Protein AF-X1N0G5-F1 (afdb_monomer)

Mean predicted aligned error: 20.59 Å

Radius of gyration: 67.76 Å; Cα contacts (8 Å, |Δi|>4): 296; chains: 1; bounding box: 111×40×186 Å

Organism: NCBI:txid412755

Foldseek 3Di:
DWDWDQDPDGIDTGDDDDDQWDFDDDPHDTDTDHDDPVNDPPDPPVPPVPPPPVPDDDDDDDDDCCVQDDPPQPQWDWDDAPDGIHIDHHDDPQWDFDPVDPRDHTHTDHPDPDQPDPPDPDDDDPDDDPQWDWDDPDPRDTDTDGDDPVNDPPCDPVNDDPPPVPDPPVPDDPPPPVPPVVVCVCVPPPWDADKDKFAAQAWDAFFFQWFQDPVRHIYGDDPPDPPDDPRQWTFHHTDGGRDITMTHRDTGD

Secondary structure (DSSP, 8-state):
-EEEEE-SSSEEEEE---TT-EEEE-SS-EEEEPPPGGG-SS--GGG--------S-S--SS----TTSPTT-TT-EEEE-SSSEEEEPPPPTT-EEE--STTPPPEEEPPPPP-----SS-----SPPTTEEEEEEETTEEEEEEPPGGGSTT--GGG--S---SS--SS------------GGGTT-SSEEEEEEEEBSS-B-TT-EEEE-TTSSEEE--TTSTTS----EEESS-B-TT-EEEEEEEEE-

Structure (mmCIF, N/CA/C/O backbone):
data_AF-X1N0G5-F1
#
_entry.id   AF-X1N0G5-F1
#
loop_
_atom_site.group_PDB
_atom_site.id
_atom_site.type_symbol
_atom_site.label_atom_id
_atom_site.label_alt_id
_atom_site.label_comp_id
_atom_site.label_asym_id
_atom_site.label_entity_id
_atom_site.label_seq_id
_atom_site.pdbx_PDB_ins_code
_atom_site.Cartn_x
_atom_site.Cartn_y
_atom_site.Cartn_z
_atom_site.occupancy
_atom_site.B_iso_or_equiv
_atom_site.auth_seq_id
_atom_site.auth_comp_id
_atom_site.auth_asym_id
_atom_site.auth_atom_id
_atom_site.pdbx_PDB_model_num
ATOM 1 N N . GLY A 1 1 ? -17.958 -14.784 82.035 1.00 71.81 1 GLY A N 1
ATOM 2 C CA . GLY A 1 1 ? -18.704 -14.479 83.273 1.00 71.81 1 GLY A CA 1
ATOM 3 C C . GLY A 1 1 ? -20.019 -15.223 83.238 1.00 71.81 1 GLY A C 1
ATOM 4 O O . GLY A 1 1 ? -20.309 -15.826 82.214 1.00 71.81 1 GLY A O 1
ATOM 5 N N . SER A 1 2 ? -20.810 -15.167 84.297 1.00 80.94 2 SER A N 1
ATOM 6 C CA . SER A 1 2 ? -22.110 -15.841 84.353 1.00 80.94 2 SER A CA 1
ATOM 7 C C . SER A 1 2 ? -23.150 -14.915 84.967 1.00 80.94 2 SER A C 1
ATOM 9 O O . SER A 1 2 ? -22.799 -13.966 85.670 1.00 80.94 2 SER A O 1
ATOM 11 N N . ILE A 1 3 ? -24.420 -15.177 84.689 1.00 83.25 3 ILE A N 1
ATOM 12 C CA . ILE A 1 3 ? -25.557 -14.561 85.372 1.00 83.25 3 ILE A CA 1
ATOM 13 C C . ILE A 1 3 ? -26.234 -15.610 86.242 1.00 83.25 3 ILE A C 1
ATOM 15 O O . ILE A 1 3 ? -26.263 -16.785 85.890 1.00 83.25 3 ILE A O 1
ATOM 19 N N . ILE A 1 4 ? -26.796 -15.189 87.367 1.00 85.12 4 ILE A N 1
ATOM 20 C CA . ILE A 1 4 ? -27.645 -16.050 88.186 1.00 85.12 4 ILE A CA 1
ATOM 21 C C . ILE A 1 4 ? -29.087 -15.856 87.718 1.00 85.12 4 ILE A C 1
ATOM 23 O O . ILE A 1 4 ? -29.573 -14.724 87.673 1.00 85.12 4 ILE A O 1
ATOM 27 N N . ARG A 1 5 ? -29.768 -16.942 87.349 1.00 81.94 5 ARG A N 1
ATOM 28 C CA . ARG A 1 5 ? -31.193 -16.935 86.991 1.00 81.94 5 ARG A CA 1
ATOM 29 C C . ARG A 1 5 ? -31.978 -17.832 87.940 1.00 81.94 5 ARG A C 1
ATOM 31 O O . ARG A 1 5 ? -31.423 -18.747 88.541 1.00 81.94 5 ARG A O 1
ATOM 38 N N . ARG A 1 6 ? -33.273 -17.566 88.098 1.00 81.75 6 ARG A N 1
ATOM 39 C CA . ARG A 1 6 ? -34.169 -18.445 88.855 1.00 81.75 6 ARG A CA 1
ATOM 40 C C . ARG A 1 6 ? -34.631 -19.569 87.930 1.00 81.75 6 ARG A C 1
ATOM 42 O O . ARG A 1 6 ? -35.361 -19.293 86.985 1.00 81.75 6 ARG A O 1
ATOM 49 N N . GLY A 1 7 ? -34.175 -20.791 88.178 1.00 71.25 7 GLY A N 1
ATOM 50 C CA . GLY A 1 7 ? -34.674 -21.994 87.521 1.00 71.25 7 GLY A CA 1
ATOM 51 C C . GLY A 1 7 ? -36.007 -22.454 88.120 1.00 71.25 7 GLY A C 1
ATOM 52 O O . GLY A 1 7 ? -36.552 -21.832 89.034 1.00 71.25 7 GLY A O 1
ATOM 53 N N . ALA A 1 8 ? -36.532 -23.574 87.621 1.00 72.75 8 ALA A N 1
ATOM 54 C CA . ALA A 1 8 ? -37.839 -24.104 88.024 1.00 72.75 8 ALA A CA 1
ATOM 55 C C . ALA A 1 8 ? -37.956 -24.445 89.525 1.00 72.75 8 ALA A C 1
ATOM 57 O O . ALA A 1 8 ? -39.061 -24.423 90.065 1.00 72.75 8 ALA A O 1
ATOM 58 N N . ALA A 1 9 ? -36.837 -24.742 90.195 1.00 75.88 9 ALA A N 1
ATOM 59 C CA . ALA A 1 9 ? -36.808 -25.104 91.614 1.00 75.88 9 ALA A CA 1
ATOM 60 C C . ALA A 1 9 ? -35.841 -24.251 92.459 1.00 75.88 9 ALA A C 1
ATOM 62 O O . ALA A 1 9 ? -36.172 -23.966 93.604 1.00 75.88 9 ALA A O 1
ATOM 63 N N . ASP A 1 10 ? -34.716 -23.784 91.898 1.00 84.25 10 ASP A N 1
ATOM 64 C CA . ASP A 1 10 ? -33.651 -23.068 92.622 1.00 84.25 10 ASP A CA 1
ATOM 65 C C . ASP A 1 10 ? -32.970 -21.987 91.760 1.00 84.25 10 ASP A C 1
ATOM 67 O O . ASP A 1 10 ? -33.233 -21.859 90.563 1.00 84.25 10 ASP A O 1
ATOM 71 N N . TRP A 1 11 ? -32.088 -21.186 92.365 1.00 85.06 11 TRP A N 1
ATOM 72 C CA . TRP A 1 11 ? -31.199 -20.278 91.634 1.00 85.06 11 TRP A CA 1
ATOM 73 C C . TRP A 1 11 ? -30.064 -21.063 90.968 1.00 85.06 11 TRP A C 1
ATOM 75 O O . TRP A 1 11 ? -29.346 -21.801 91.636 1.00 85.06 11 TRP A O 1
ATOM 85 N N . GLU A 1 12 ? -29.875 -20.871 89.665 1.00 85.00 12 GLU A N 1
ATOM 86 C CA . GLU A 1 12 ? -28.850 -21.551 88.872 1.00 85.00 12 GLU A CA 1
ATOM 87 C C . GLU A 1 12 ? -27.948 -20.558 88.125 1.00 85.00 12 GLU A C 1
ATOM 89 O O . GLU A 1 12 ? -28.350 -19.440 87.782 1.00 85.00 12 GLU A O 1
ATOM 94 N N . GLU A 1 13 ? -26.705 -20.970 87.878 1.00 84.88 13 GLU A N 1
ATOM 95 C CA . GLU A 1 13 ? -25.717 -20.193 87.133 1.00 84.88 13 GLU A CA 1
ATOM 96 C C . GLU A 1 13 ? -25.875 -20.422 85.621 1.00 84.88 13 GLU A C 1
ATOM 98 O O . GLU A 1 13 ? -25.900 -21.553 85.140 1.00 84.88 13 GLU A O 1
ATOM 103 N N . TYR A 1 14 ? -25.958 -19.335 84.856 1.00 80.31 14 TYR A N 1
ATOM 104 C CA . TYR A 1 14 ? -26.107 -19.342 83.405 1.00 80.31 14 TYR A CA 1
ATOM 105 C C . TYR A 1 14 ? -24.943 -18.593 82.751 1.00 80.31 14 TYR A C 1
ATOM 107 O O . TYR A 1 14 ? -24.715 -17.408 83.001 1.00 80.31 14 TYR A O 1
ATOM 115 N N . VAL A 1 15 ? -24.181 -19.286 81.908 1.00 82.75 15 VAL A N 1
ATOM 116 C CA . VAL A 1 15 ? -22.941 -18.762 81.316 1.00 82.75 15 VAL A CA 1
ATOM 117 C C . VAL A 1 15 ? -23.230 -17.564 80.393 1.00 82.75 15 VAL A C 1
ATOM 119 O O . VAL A 1 15 ? -24.112 -17.619 79.530 1.00 82.75 15 VAL A O 1
ATOM 122 N N . LEU A 1 16 ? -22.477 -16.467 80.552 1.00 80.00 16 LEU A N 1
ATOM 123 C CA . LEU A 1 16 ? -22.507 -15.327 79.629 1.00 80.00 16 LEU A CA 1
ATOM 124 C C . LEU A 1 16 ? -21.774 -15.687 78.334 1.00 80.00 16 LEU A C 1
ATOM 126 O O . LEU A 1 16 ? -20.599 -16.052 78.373 1.00 80.00 16 LEU A O 1
ATOM 130 N N . GLY A 1 17 ? -22.429 -15.436 77.198 1.00 67.62 17 GLY A N 1
ATOM 131 C CA . GLY A 1 17 ? -21.735 -15.208 75.930 1.00 67.62 17 GLY A CA 1
ATOM 132 C C . GLY A 1 17 ? -21.887 -16.297 74.874 1.00 67.62 17 GLY A C 1
ATOM 133 O O . GLY A 1 17 ? -20.915 -16.957 74.519 1.00 67.62 17 GLY A O 1
ATOM 134 N N . ALA A 1 18 ? -23.061 -16.384 74.250 1.00 69.69 18 ALA A N 1
ATOM 135 C CA . ALA A 1 18 ? -23.106 -16.824 72.860 1.00 69.69 18 ALA A CA 1
ATOM 136 C C . ALA A 1 18 ? -22.798 -15.606 71.977 1.00 69.69 18 ALA A C 1
ATOM 138 O O . ALA A 1 18 ? -23.534 -14.617 72.015 1.00 69.69 18 ALA A O 1
ATOM 139 N N . ALA A 1 19 ? -21.690 -15.648 71.226 1.00 76.75 19 ALA A N 1
ATOM 140 C CA . ALA A 1 19 ? -21.345 -14.584 70.286 1.00 76.75 19 ALA A CA 1
ATOM 141 C C . ALA A 1 19 ? -22.555 -14.262 69.394 1.00 76.75 19 ALA A C 1
ATOM 143 O O . ALA A 1 19 ? -23.297 -15.170 69.025 1.00 76.75 19 ALA A O 1
ATOM 144 N N . THR A 1 20 ? -22.756 -12.970 69.114 1.00 81.12 20 THR A N 1
ATOM 145 C CA . THR A 1 20 ? -23.854 -12.430 68.284 1.00 81.12 20 THR A CA 1
ATOM 146 C C . THR A 1 20 ? -25.282 -12.708 68.777 1.00 81.12 20 THR A C 1
ATOM 148 O O . THR A 1 20 ? -26.239 -12.523 68.024 1.00 81.12 20 THR A O 1
ATOM 151 N N . ARG A 1 21 ? -25.461 -13.090 70.049 1.00 83.12 21 ARG A N 1
ATOM 152 C CA . ARG A 1 21 ? -2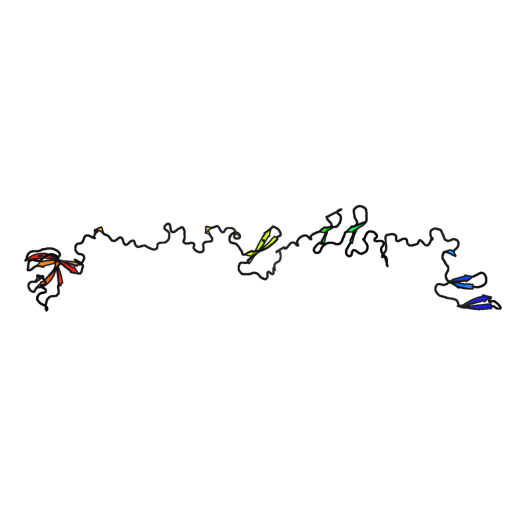6.779 -13.283 70.673 1.00 83.12 21 ARG A CA 1
ATOM 153 C C . ARG A 1 21 ? -26.977 -12.358 71.866 1.00 83.12 21 ARG A C 1
ATOM 155 O O . ARG A 1 21 ? -26.023 -11.990 72.548 1.00 83.12 21 ARG A O 1
ATOM 162 N N . VAL A 1 22 ? -28.232 -12.027 72.146 1.00 87.06 22 VAL A N 1
ATOM 163 C CA . VAL A 1 22 ? -28.643 -11.302 73.353 1.00 87.06 22 VAL A CA 1
ATOM 164 C C . VAL A 1 22 ? -29.474 -12.211 74.250 1.00 87.06 22 VAL A C 1
ATOM 166 O O . VAL A 1 22 ? -30.054 -13.195 73.785 1.00 87.06 22 VAL A O 1
ATOM 169 N N . LEU A 1 23 ? -29.530 -11.899 75.543 1.00 87.62 23 LEU A N 1
ATOM 170 C CA . LEU A 1 23 ? -30.396 -12.614 76.468 1.00 87.62 23 LEU A CA 1
ATOM 171 C C . LEU A 1 23 ? -31.831 -12.137 76.238 1.00 87.62 23 LEU A C 1
ATOM 173 O O . LEU A 1 23 ? -32.140 -10.968 76.458 1.00 87.62 23 LEU A O 1
ATOM 177 N N . LYS A 1 24 ? -32.697 -13.037 75.787 1.00 85.94 24 LYS A N 1
ATOM 178 C CA . LYS A 1 24 ? -34.118 -12.774 75.570 1.00 85.94 24 LYS A CA 1
ATOM 179 C C . LYS A 1 24 ? -34.904 -13.370 76.724 1.00 85.94 24 LYS A C 1
ATOM 181 O O . LYS A 1 24 ? -34.668 -14.518 77.094 1.00 85.94 24 LYS A O 1
ATOM 186 N N . ALA A 1 25 ? -35.830 -12.599 77.280 1.00 80.38 25 ALA A N 1
ATOM 187 C CA . ALA A 1 25 ? -36.792 -13.088 78.256 1.00 80.38 25 ALA A CA 1
ATOM 188 C C . ALA A 1 25 ? -38.095 -13.441 77.530 1.00 80.38 25 ALA A C 1
ATOM 190 O O . ALA A 1 25 ? -38.719 -12.572 76.924 1.00 80.38 25 ALA A O 1
ATOM 191 N N . GLY A 1 26 ? -38.473 -14.719 77.555 1.00 72.44 26 GLY A N 1
ATOM 192 C CA . GLY A 1 26 ? -39.812 -15.168 77.181 1.00 72.44 26 GLY A CA 1
ATOM 193 C C . GLY A 1 26 ? -40.786 -15.070 78.358 1.00 72.44 26 GLY A C 1
ATOM 194 O O . GLY A 1 26 ? -40.448 -14.552 79.420 1.00 72.44 26 GLY A O 1
ATOM 195 N N . ALA A 1 27 ? -41.997 -15.610 78.191 1.00 68.31 27 ALA A N 1
ATOM 196 C CA . ALA A 1 27 ? -43.017 -15.607 79.246 1.00 68.31 27 ALA A CA 1
ATOM 197 C C . ALA A 1 27 ? -42.638 -16.449 80.482 1.00 68.31 27 ALA A C 1
ATOM 199 O O . ALA A 1 27 ? -43.185 -16.224 81.559 1.00 68.31 27 ALA A O 1
ATOM 200 N N . THR A 1 28 ? -41.724 -17.415 80.336 1.00 70.88 28 THR A N 1
ATOM 201 C CA . THR A 1 28 ? -41.377 -18.362 81.408 1.00 70.88 28 THR A CA 1
ATOM 202 C C . THR A 1 28 ? -39.880 -18.552 81.637 1.00 70.88 28 THR A C 1
ATOM 204 O O . THR A 1 28 ? -39.524 -18.977 82.726 1.00 70.88 28 THR A O 1
ATOM 207 N N . ASP A 1 29 ? -39.008 -18.213 80.676 1.00 74.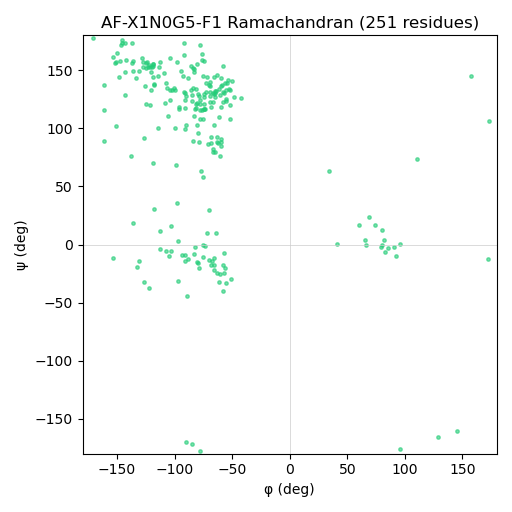00 29 ASP A N 1
ATOM 208 C CA . ASP A 1 29 ? -37.558 -18.442 80.779 1.00 74.00 29 ASP A CA 1
ATOM 209 C C . ASP A 1 29 ? -36.724 -17.415 80.001 1.00 74.00 29 ASP A C 1
ATOM 211 O O . ASP A 1 29 ? -37.188 -16.806 79.033 1.00 74.00 29 ASP A O 1
ATOM 215 N N . VAL A 1 30 ? -35.456 -17.261 80.407 1.00 81.50 30 VAL A N 1
ATOM 216 C CA . VAL A 1 30 ? -34.446 -16.470 79.685 1.00 81.50 30 VAL A CA 1
ATOM 217 C C . VAL A 1 30 ? -33.526 -17.365 78.853 1.00 81.50 30 VAL A C 1
ATOM 219 O O . VAL A 1 30 ? -33.002 -18.361 79.355 1.00 81.50 30 VAL A O 1
ATOM 222 N N . ALA A 1 31 ? -33.293 -17.004 77.591 1.00 84.12 31 ALA A N 1
ATOM 223 C CA . ALA A 1 31 ? -32.438 -17.750 76.666 1.00 84.12 31 ALA A CA 1
ATOM 224 C C . ALA A 1 31 ? -31.637 -16.819 75.741 1.00 84.12 31 ALA A C 1
ATOM 226 O O . ALA A 1 31 ? -32.107 -15.748 75.364 1.00 84.12 31 ALA A O 1
ATOM 227 N N . TRP A 1 32 ? -30.428 -17.228 75.342 1.00 86.12 32 TRP A N 1
ATOM 228 C CA . TRP A 1 32 ? -29.634 -16.498 74.345 1.00 86.12 32 TRP A CA 1
ATOM 229 C C . TRP A 1 32 ? -30.192 -16.696 72.926 1.00 86.12 32 TRP A C 1
ATOM 231 O O . TRP A 1 32 ? -30.139 -17.805 72.386 1.00 86.12 32 TRP A O 1
ATOM 241 N N . GLY A 1 33 ? -30.647 -15.618 72.286 1.00 86.69 33 GLY A N 1
ATOM 242 C CA . GLY A 1 33 ? -31.199 -15.626 70.926 1.00 86.69 33 GLY A CA 1
ATOM 243 C C . GLY A 1 33 ? -30.834 -14.377 70.120 1.00 86.69 33 GLY A C 1
ATOM 244 O O . GLY A 1 33 ? -30.231 -13.441 70.642 1.00 86.69 33 GLY A O 1
ATOM 245 N N . GLN A 1 34 ? -31.187 -14.362 68.835 1.00 89.44 34 GLN A N 1
ATOM 246 C CA . GLN A 1 34 ? -31.113 -13.151 68.008 1.00 89.44 34 GLN A CA 1
ATOM 247 C C . GLN A 1 34 ? -32.368 -12.295 68.209 1.00 89.44 34 GLN A C 1
ATOM 249 O O . GLN A 1 34 ? -33.439 -12.834 68.490 1.00 89.44 34 GLN A O 1
ATOM 254 N N . VAL A 1 35 ? -32.227 -10.972 68.105 1.00 87.62 35 VAL A N 1
ATOM 255 C CA . VAL A 1 35 ? -33.365 -10.040 68.086 1.00 87.62 35 VAL A CA 1
ATOM 256 C C . VAL A 1 35 ? -33.761 -9.828 66.640 1.00 87.62 35 VAL A C 1
ATOM 258 O O . VAL A 1 35 ? -32.956 -9.313 65.860 1.00 87.62 35 VAL A O 1
ATOM 261 N N . ASP A 1 36 ? -34.983 -10.212 66.295 1.00 85.12 36 ASP A N 1
ATOM 262 C CA . ASP A 1 36 ? -35.517 -9.901 64.976 1.00 85.12 36 ASP A CA 1
ATOM 263 C C . ASP A 1 36 ? -35.898 -8.421 64.931 1.00 85.12 36 ASP A C 1
ATOM 265 O O . ASP A 1 36 ? -36.375 -7.855 65.914 1.00 85.12 36 ASP A O 1
ATOM 269 N N . TYR A 1 37 ? -35.724 -7.777 63.776 1.00 80.12 37 TYR A N 1
ATOM 270 C CA . TYR A 1 37 ? -36.057 -6.357 63.621 1.00 80.12 37 TYR A CA 1
ATOM 271 C C . TYR A 1 37 ? -37.520 -6.054 64.009 1.00 80.12 37 TYR A C 1
ATOM 273 O O . TYR A 1 37 ? -37.805 -5.003 64.576 1.00 80.12 37 TYR A O 1
ATOM 281 N N . ALA A 1 38 ? -38.433 -7.002 63.766 1.00 81.50 38 ALA A N 1
ATOM 282 C CA . ALA A 1 38 ? -39.849 -6.896 64.121 1.00 81.50 38 ALA A CA 1
ATOM 283 C C . ALA A 1 38 ? -40.122 -6.859 65.640 1.00 81.50 38 ALA A C 1
ATOM 285 O O . ALA A 1 38 ? -41.207 -6.459 66.053 1.00 81.50 38 ALA A O 1
ATOM 286 N N . GLU A 1 39 ? -39.164 -7.270 66.474 1.00 84.81 39 GLU A N 1
ATOM 287 C CA . GLU A 1 39 ? -39.290 -7.269 67.937 1.00 84.81 39 GLU A CA 1
ATOM 288 C C . GLU A 1 39 ? -38.863 -5.939 68.575 1.00 84.81 39 GLU A C 1
ATOM 290 O O . GLU A 1 39 ? -39.114 -5.705 69.759 1.00 84.81 39 GLU A O 1
ATOM 295 N N . LEU A 1 40 ? -38.207 -5.059 67.814 1.00 84.75 40 LEU A N 1
ATOM 296 C CA . LEU A 1 40 ? -37.782 -3.752 68.295 1.00 84.75 40 LEU A CA 1
ATOM 297 C C . LEU A 1 40 ? -38.979 -2.792 68.321 1.00 84.75 40 LEU A C 1
ATOM 299 O O . LEU A 1 40 ? -39.629 -2.542 67.309 1.00 84.75 40 LEU A O 1
ATOM 303 N N . THR A 1 41 ? -39.254 -2.204 69.483 1.00 84.69 41 THR A N 1
ATOM 304 C CA . THR A 1 41 ? -40.241 -1.125 69.621 1.00 84.69 41 THR A CA 1
ATOM 305 C C . THR A 1 41 ? -39.551 0.237 69.530 1.00 84.69 41 THR A C 1
ATOM 307 O O . THR A 1 41 ? -38.383 0.380 69.887 1.00 84.69 41 THR A O 1
ATOM 310 N N . GLY A 1 42 ? -40.250 1.253 69.012 1.00 81.44 42 GLY A N 1
ATOM 311 C CA . GLY A 1 42 ? -39.688 2.604 68.874 1.00 81.44 42 GLY A CA 1
ATOM 312 C C . GLY A 1 42 ? -38.660 2.759 67.750 1.00 81.44 42 GLY A C 1
ATOM 313 O O . GLY A 1 42 ? -37.926 3.746 67.735 1.00 81.44 42 GLY A O 1
ATOM 314 N N . VAL A 1 43 ? -38.604 1.817 66.803 1.00 78.81 43 VAL A N 1
ATOM 315 C CA . VAL A 1 43 ? -37.744 1.970 65.630 1.00 78.81 43 VAL A CA 1
ATOM 316 C C . VAL A 1 43 ? -38.271 3.122 64.766 1.00 78.81 43 VAL A C 1
ATOM 318 O O . VAL A 1 43 ? -39.438 3.083 64.363 1.00 78.81 43 VAL A O 1
ATOM 321 N N . PRO A 1 44 ? -37.461 4.159 64.472 1.00 81.50 44 PRO A N 1
ATOM 322 C CA . PRO A 1 44 ? -37.891 5.226 63.580 1.00 81.50 44 PRO A CA 1
ATOM 323 C C . PRO A 1 44 ? -38.253 4.639 62.212 1.00 81.50 44 PRO A C 1
ATOM 325 O O . PRO A 1 44 ? -37.513 3.812 61.686 1.00 81.50 44 PRO A O 1
ATOM 328 N N . GLY A 1 45 ? -39.352 5.085 61.595 1.00 69.00 45 GLY A N 1
ATOM 329 C CA . GLY A 1 45 ? -39.790 4.568 60.286 1.00 69.00 45 GLY A CA 1
ATOM 330 C C . GLY A 1 45 ? -38.750 4.721 59.16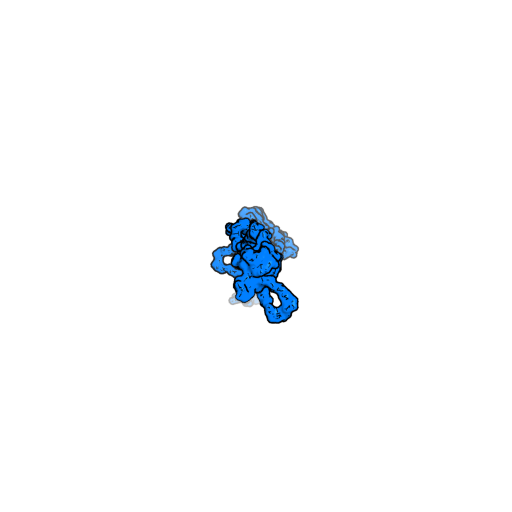0 1.00 69.00 45 GLY A C 1
ATOM 331 O O . GLY A 1 45 ? -38.807 4.009 58.160 1.00 69.00 45 GLY A O 1
ATOM 332 N N . SER A 1 46 ? -37.757 5.596 59.353 1.00 71.00 46 SER A N 1
ATOM 333 C CA . SER A 1 46 ? -36.586 5.768 58.482 1.00 71.00 46 SER A CA 1
ATOM 334 C C . SER A 1 46 ? -35.590 4.604 58.525 1.00 71.00 46 SER A C 1
ATOM 336 O O . SER A 1 46 ? -34.693 4.548 57.693 1.00 71.00 46 SER A O 1
ATOM 338 N N . PHE A 1 47 ? -35.715 3.705 59.502 1.00 64.00 47 PHE A N 1
ATOM 339 C CA . PHE A 1 47 ? -34.886 2.513 59.665 1.00 64.00 47 PHE A CA 1
ATOM 340 C C . PHE A 1 47 ? -35.596 1.243 59.224 1.00 64.00 47 PHE A C 1
ATOM 342 O O . PHE A 1 47 ? -35.146 0.166 59.607 1.00 64.00 47 PHE A O 1
ATOM 349 N N . THR A 1 48 ? -36.691 1.322 58.459 1.00 61.88 48 THR A N 1
ATOM 350 C CA . THR A 1 48 ? -37.203 0.124 57.779 1.00 61.88 48 THR A CA 1
ATOM 351 C C . THR A 1 48 ? -36.014 -0.549 57.086 1.00 61.88 48 THR A C 1
ATOM 353 O O . THR A 1 48 ? -35.276 0.158 56.392 1.00 61.88 48 THR A O 1
ATOM 356 N N . PRO A 1 49 ? -35.740 -1.855 57.304 1.00 62.84 49 PRO A N 1
ATOM 357 C CA . PRO A 1 49 ? -34.734 -2.566 56.543 1.00 62.84 49 PRO A CA 1
ATOM 358 C C . PRO A 1 49 ? -35.268 -2.526 55.127 1.00 62.84 49 PRO A C 1
ATOM 360 O O . PRO A 1 49 ? -36.131 -3.314 54.744 1.00 62.84 49 PRO A O 1
ATOM 363 N N . SER A 1 50 ? -34.856 -1.509 54.379 1.00 58.75 50 SER A N 1
ATOM 364 C CA . SER A 1 50 ? -35.133 -1.476 52.969 1.00 58.75 50 SER A CA 1
ATOM 365 C C . SER A 1 50 ? -34.504 -2.758 52.470 1.00 58.75 50 SER A C 1
ATOM 367 O O . SER A 1 50 ? -33.309 -2.995 52.680 1.00 58.75 50 SER A O 1
ATOM 369 N N . ALA A 1 51 ? -35.312 -3.602 51.827 1.00 49.28 51 ALA A N 1
ATOM 370 C CA . ALA A 1 51 ? -34.746 -4.452 50.805 1.00 49.28 51 ALA A CA 1
ATOM 371 C C . ALA A 1 51 ? -33.803 -3.536 50.025 1.00 49.28 51 ALA A C 1
ATOM 373 O O . ALA A 1 51 ? -34.204 -2.427 49.654 1.00 49.28 51 ALA A O 1
ATOM 374 N N . HIS A 1 52 ? -32.542 -3.926 49.876 1.00 49.38 52 HIS A N 1
ATOM 375 C CA . HIS A 1 52 ? -31.677 -3.262 48.922 1.00 49.38 52 HIS A CA 1
ATOM 376 C C . HIS A 1 52 ? -32.295 -3.574 47.556 1.00 49.38 52 HIS A C 1
ATOM 378 O O . HIS A 1 52 ? -31.928 -4.507 46.855 1.00 49.38 52 HIS A O 1
ATOM 384 N N . VAL A 1 53 ? -33.348 -2.839 47.206 1.00 50.41 53 VAL A N 1
ATOM 385 C CA . VAL A 1 53 ? -33.790 -2.724 45.836 1.00 50.41 53 VAL A CA 1
ATOM 386 C C . VAL A 1 53 ? -32.550 -2.231 45.130 1.00 50.41 53 VAL A C 1
ATOM 388 O O . VAL A 1 53 ? -31.920 -1.282 45.596 1.00 50.41 53 VAL A O 1
ATOM 391 N N . LEU A 1 54 ? -32.157 -2.972 44.101 1.00 51.91 54 LEU A N 1
ATOM 392 C CA . LEU A 1 54 ? -30.920 -2.817 43.362 1.00 51.91 54 LEU A CA 1
ATOM 393 C C . LEU A 1 54 ? -30.868 -1.421 42.717 1.00 51.91 54 LEU A C 1
ATOM 395 O O . LEU A 1 54 ? -31.138 -1.237 41.535 1.00 51.91 54 LEU A O 1
ATOM 399 N N . ALA A 1 55 ? -30.582 -0.407 43.520 1.00 48.31 55 ALA A N 1
ATOM 400 C CA . ALA A 1 55 ? -30.417 0.961 43.094 1.00 48.31 55 ALA A CA 1
ATOM 401 C C . ALA A 1 55 ? -29.012 1.054 42.515 1.00 48.31 55 ALA A C 1
ATOM 403 O O . ALA A 1 55 ? -28.053 1.112 43.275 1.00 48.31 55 ALA A O 1
ATOM 404 N N . THR A 1 56 ? -28.931 0.926 41.188 1.00 53.12 56 THR A N 1
ATOM 405 C CA . THR A 1 56 ? -28.061 1.625 40.213 1.00 53.12 56 THR A CA 1
ATOM 406 C C . THR A 1 56 ? -26.576 1.913 40.512 1.00 53.12 56 THR A C 1
ATOM 408 O O . THR A 1 56 ? -25.896 2.440 39.635 1.00 53.12 56 THR A O 1
ATOM 411 N N . THR A 1 57 ? -26.007 1.537 41.656 1.00 49.12 57 THR A N 1
ATOM 412 C CA . THR A 1 57 ? -24.601 1.745 42.019 1.00 49.12 57 THR A CA 1
ATOM 413 C C . THR A 1 57 ? -24.118 0.647 42.975 1.00 49.12 57 THR A C 1
ATOM 415 O O . THR A 1 57 ? -24.393 0.690 44.172 1.00 49.12 57 THR A O 1
ATOM 418 N N . GLY A 1 58 ? -23.370 -0.329 42.450 1.00 50.16 58 GLY A N 1
ATOM 419 C CA . GLY A 1 58 ? -22.650 -1.347 43.229 1.00 50.16 58 GLY A CA 1
ATOM 420 C C . GLY A 1 58 ? -22.338 -2.620 42.419 1.00 50.16 58 GLY A C 1
ATOM 421 O O . GLY A 1 58 ? -23.142 -2.990 41.557 1.00 50.16 58 GLY A O 1
ATOM 422 N N . PRO A 1 59 ? -21.188 -3.294 42.648 1.00 45.91 59 PRO A N 1
ATOM 423 C CA . PRO A 1 59 ? -20.901 -4.585 42.028 1.00 45.91 59 PRO A CA 1
ATOM 424 C C . PRO A 1 59 ? -21.849 -5.645 42.605 1.00 45.91 59 PRO A C 1
ATOM 426 O O . PRO A 1 59 ? -21.878 -5.899 43.806 1.00 45.91 59 PRO A O 1
ATOM 429 N N . HIS A 1 60 ? -22.665 -6.219 41.735 1.00 56.81 60 HIS A N 1
ATOM 430 C CA . HIS A 1 60 ? -23.663 -7.248 42.017 1.00 56.81 60 HIS A CA 1
ATOM 431 C C . HIS A 1 60 ? -22.995 -8.617 41.898 1.00 56.81 60 HIS A C 1
ATOM 433 O O . HIS A 1 60 ? -22.139 -8.828 41.039 1.00 56.81 60 HIS A O 1
ATOM 439 N N . THR A 1 61 ? -23.382 -9.547 42.764 1.00 51.94 61 THR A N 1
ATOM 440 C CA . THR A 1 61 ? -22.672 -10.819 42.878 1.00 51.94 61 THR A CA 1
ATOM 441 C C . THR A 1 61 ? -23.340 -12.013 42.224 1.00 51.94 61 THR A C 1
ATOM 443 O O . THR A 1 61 ? -22.645 -13.006 42.177 1.00 51.94 61 THR A O 1
ATOM 446 N N . ASP A 1 62 ? -24.564 -11.971 41.666 1.00 50.97 62 ASP A N 1
ATOM 447 C CA . ASP A 1 62 ? -25.084 -13.190 40.995 1.00 50.97 62 ASP A CA 1
ATOM 448 C C . ASP A 1 62 ? -26.128 -13.035 39.876 1.00 50.97 62 ASP A C 1
ATOM 450 O O . ASP A 1 62 ? -26.354 -13.986 39.131 1.00 50.97 62 ASP A O 1
ATOM 454 N N . THR A 1 63 ? -26.750 -11.873 39.651 1.00 49.69 63 THR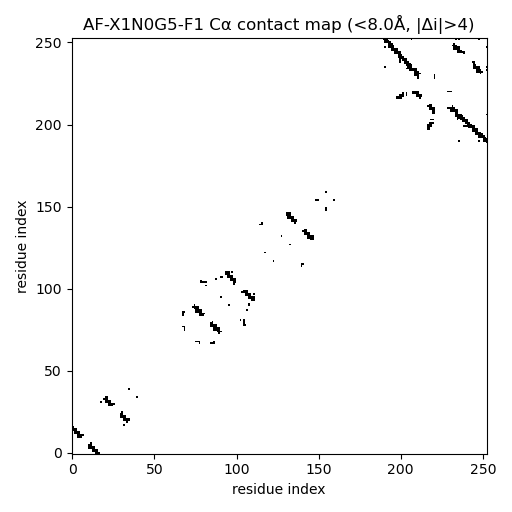 A N 1
ATOM 455 C CA . THR A 1 63 ? -27.487 -11.625 38.394 1.00 49.69 63 THR A CA 1
ATOM 456 C C . THR A 1 63 ? -27.687 -10.130 38.208 1.00 49.69 63 THR A C 1
ATOM 458 O O . THR A 1 63 ? -28.361 -9.482 39.008 1.00 49.69 63 THR A O 1
ATOM 461 N N . LEU A 1 64 ? -27.099 -9.558 37.161 1.00 57.34 64 LEU A N 1
ATOM 462 C CA . LEU A 1 64 ? -27.501 -8.224 36.743 1.00 57.34 64 LEU A CA 1
ATOM 463 C C . LEU A 1 64 ? -28.914 -8.273 36.162 1.00 57.34 64 LEU A C 1
ATOM 465 O O . LEU A 1 64 ? -29.154 -9.100 35.282 1.00 57.34 64 LEU A O 1
ATOM 469 N N . PRO A 1 65 ? -29.803 -7.328 36.499 1.00 58.22 65 PRO A N 1
ATOM 470 C CA . PRO A 1 65 ? -30.979 -7.050 35.693 1.00 58.22 65 PRO A CA 1
ATOM 471 C C . PRO A 1 65 ? -30.554 -6.262 34.445 1.00 58.22 65 PRO A C 1
ATOM 473 O O . PRO A 1 65 ? -31.014 -5.149 34.220 1.00 58.22 65 PRO A O 1
ATOM 476 N N . LEU A 1 66 ? -29.651 -6.813 33.627 1.00 62.06 66 LEU A N 1
ATOM 477 C CA . LEU A 1 66 ? -29.460 -6.333 32.259 1.00 62.06 66 LEU A CA 1
ATOM 478 C C . LEU A 1 66 ? -30.610 -6.887 31.416 1.00 62.06 66 LEU A C 1
ATOM 480 O O . LEU A 1 66 ? -30.385 -7.675 30.504 1.00 62.06 66 LEU A O 1
ATOM 484 N N . THR A 1 67 ? -31.848 -6.499 31.734 1.00 62.66 67 THR A N 1
ATOM 485 C CA . THR A 1 67 ? -33.026 -6.826 30.912 1.00 62.66 67 THR A CA 1
ATOM 486 C C . THR A 1 67 ? -32.862 -6.350 29.472 1.00 62.66 67 THR A C 1
ATOM 488 O O . THR A 1 67 ? -33.523 -6.865 28.578 1.00 62.66 67 THR A O 1
ATOM 491 N N . ASP A 1 68 ? -31.956 -5.396 29.258 1.00 61.22 68 ASP A N 1
ATOM 492 C CA . ASP A 1 68 ? -31.651 -4.808 27.961 1.00 61.22 68 ASP A CA 1
ATOM 493 C C . ASP A 1 68 ? -30.717 -5.688 27.113 1.00 61.22 68 ASP A C 1
ATOM 495 O O . ASP A 1 68 ? -30.632 -5.488 25.904 1.00 61.22 68 ASP A O 1
ATOM 499 N N . LEU A 1 69 ? -30.029 -6.676 27.705 1.00 69.12 69 LEU A N 1
ATOM 500 C CA . LEU A 1 69 ? -29.300 -7.697 26.952 1.00 69.12 69 LEU A CA 1
ATOM 501 C C . LEU A 1 69 ? -30.165 -8.943 26.807 1.00 69.12 69 LEU A C 1
ATOM 503 O O . LEU A 1 69 ? -30.500 -9.607 27.786 1.00 69.12 69 LEU A O 1
ATOM 507 N N . GLU A 1 70 ? -30.480 -9.289 25.561 1.00 68.38 70 GLU A N 1
ATOM 508 C CA . GLU A 1 70 ? -31.166 -10.537 25.247 1.00 68.38 70 GLU A CA 1
ATOM 509 C C . GLU A 1 70 ? -30.391 -11.735 25.821 1.00 68.38 70 GLU A C 1
ATOM 511 O O . GLU A 1 70 ? -29.196 -11.927 25.562 1.00 68.38 70 GLU A O 1
ATOM 516 N N . VAL A 1 71 ? -31.075 -12.534 26.641 1.00 68.88 71 VAL A N 1
ATOM 517 C CA . VAL A 1 71 ? -30.492 -13.713 27.286 1.00 68.88 71 VAL A CA 1
ATOM 518 C C . VAL A 1 71 ? -30.015 -14.692 26.212 1.00 68.88 71 VAL A C 1
ATOM 520 O O . VAL A 1 71 ? -30.776 -15.079 25.332 1.00 68.88 71 VAL A O 1
ATOM 523 N N . GLY A 1 72 ? -28.759 -15.133 26.314 1.00 69.12 72 GLY A N 1
ATOM 524 C CA . GLY A 1 72 ? -28.194 -16.164 25.437 1.00 69.12 72 GLY A CA 1
ATOM 525 C C . GLY A 1 72 ? -27.413 -15.652 24.223 1.00 69.12 72 GLY A C 1
ATOM 526 O O . GLY A 1 72 ? -26.865 -16.476 23.492 1.00 69.12 72 GLY A O 1
ATOM 527 N N . VAL A 1 73 ? -27.282 -14.334 24.025 1.00 79.75 73 VAL A N 1
ATOM 528 C CA . VAL A 1 73 ? -26.450 -13.765 22.949 1.00 79.75 73 VAL A CA 1
ATOM 529 C C . VAL A 1 73 ? -25.096 -13.306 23.501 1.00 79.75 73 VAL A C 1
ATOM 531 O O . VAL A 1 73 ? -24.965 -12.241 24.105 1.00 79.75 73 VAL A O 1
ATOM 534 N N . GLN A 1 74 ? -24.063 -14.130 23.308 1.00 85.00 74 GLN A N 1
ATOM 535 C CA . GLN A 1 74 ? -22.705 -13.814 23.755 1.00 85.00 74 GLN A CA 1
ATOM 536 C C . GLN A 1 74 ? -22.091 -12.675 22.927 1.00 85.00 74 GLN A C 1
ATOM 538 O O . GLN A 1 74 ? -22.167 -12.670 21.701 1.00 85.00 74 GLN A O 1
ATOM 543 N N . GLY A 1 75 ? -21.417 -11.742 23.606 1.00 87.81 75 GLY A N 1
ATOM 544 C CA . GLY A 1 75 ? -20.649 -10.670 22.963 1.00 87.81 75 GLY A CA 1
ATOM 545 C C . GLY A 1 75 ? -21.428 -9.381 22.698 1.00 87.81 75 GLY A C 1
ATOM 546 O O . GLY A 1 75 ? -20.828 -8.412 22.236 1.00 87.81 75 GLY A O 1
ATOM 547 N N . ASN A 1 76 ? -22.724 -9.334 23.019 1.00 89.00 76 ASN A N 1
ATOM 548 C CA . ASN A 1 76 ? -23.453 -8.069 23.067 1.00 89.00 76 ASN A CA 1
ATOM 549 C C . ASN A 1 76 ? -22.861 -7.158 24.150 1.00 89.00 76 ASN A C 1
ATOM 551 O O . ASN A 1 76 ? -22.423 -7.624 25.205 1.00 89.00 76 ASN A O 1
ATOM 555 N N . ILE A 1 77 ? -22.880 -5.853 23.896 1.00 90.44 77 ILE A N 1
ATOM 556 C CA . ILE A 1 77 ? -22.409 -4.838 24.840 1.00 90.44 77 ILE A CA 1
ATOM 557 C C . ILE A 1 77 ? -23.522 -3.840 25.134 1.00 90.44 77 ILE A C 1
ATOM 559 O O . ILE A 1 77 ? -24.387 -3.601 24.299 1.00 90.44 77 ILE A O 1
ATOM 563 N N . ILE A 1 78 ? -23.484 -3.223 26.309 1.00 89.00 78 ILE A N 1
ATOM 564 C CA . ILE A 1 78 ? -24.354 -2.093 26.639 1.00 89.00 78 ILE A CA 1
ATOM 565 C C . ILE A 1 78 ? -23.554 -0.802 26.490 1.00 89.00 78 ILE A C 1
ATOM 567 O O . ILE A 1 78 ? -22.431 -0.702 26.987 1.00 89.00 78 ILE A O 1
ATOM 571 N N . HIS A 1 79 ? -24.143 0.204 25.849 1.00 88.62 79 HIS A N 1
ATOM 572 C CA . HIS A 1 79 ? -23.590 1.551 25.777 1.00 88.62 79 HIS A CA 1
ATOM 573 C C . HIS A 1 79 ? -24.608 2.599 26.225 1.00 88.62 79 HIS A C 1
ATOM 575 O O . HIS A 1 79 ? -25.818 2.383 26.187 1.00 88.62 79 HIS A O 1
ATOM 581 N N . ARG A 1 80 ? -24.116 3.765 26.650 1.00 88.69 80 ARG A N 1
ATOM 582 C CA . ARG A 1 80 ? -24.974 4.919 26.928 1.00 88.69 80 ARG A CA 1
ATOM 583 C C . ARG A 1 80 ? -25.364 5.566 25.597 1.00 88.69 80 ARG A C 1
ATOM 585 O O . ARG A 1 80 ? -24.484 5.937 24.822 1.00 88.69 80 ARG A O 1
ATOM 592 N N . GLY A 1 81 ? -26.658 5.652 25.313 1.00 84.69 81 GLY A N 1
ATOM 593 C CA . GLY A 1 81 ? -27.222 6.452 24.229 1.00 84.69 81 GLY A CA 1
ATOM 594 C C . GLY A 1 81 ? -27.573 7.869 24.694 1.00 84.69 81 GLY A C 1
ATOM 595 O O . GLY A 1 81 ? -27.245 8.278 25.808 1.00 84.69 81 GLY A O 1
ATOM 596 N N . ALA A 1 82 ? -28.275 8.627 23.850 1.00 86.00 82 ALA A N 1
ATOM 597 C CA . ALA A 1 82 ? -28.613 10.028 24.134 1.00 86.00 82 ALA A CA 1
ATOM 598 C C . ALA A 1 82 ? -29.480 10.227 25.394 1.00 86.00 82 ALA A C 1
ATOM 600 O O . ALA A 1 82 ? -29.352 11.242 26.074 1.00 86.00 82 ALA A O 1
ATOM 601 N N . ALA A 1 83 ? -30.353 9.267 25.710 1.00 83.38 83 ALA A N 1
ATOM 602 C CA . ALA A 1 83 ? -31.269 9.345 26.849 1.00 83.38 83 ALA A CA 1
ATOM 603 C C . ALA A 1 83 ? -31.099 8.172 27.823 1.00 83.38 83 ALA A C 1
ATOM 605 O O . ALA A 1 83 ? -31.134 8.377 29.037 1.00 83.38 83 ALA A O 1
ATOM 606 N N . ASP A 1 84 ? -30.845 6.971 27.300 1.00 82.94 84 ASP A N 1
ATOM 607 C CA . ASP A 1 84 ? -30.861 5.733 28.078 1.00 82.94 84 ASP A CA 1
ATOM 608 C C . ASP A 1 84 ? -29.689 4.803 27.738 1.00 82.94 84 ASP A C 1
ATOM 610 O O . ASP A 1 84 ? -28.907 5.073 26.824 1.00 82.94 84 ASP A O 1
ATOM 614 N N . TRP A 1 85 ? -29.545 3.720 28.493 1.00 85.69 85 TRP A N 1
ATOM 615 C CA . TRP A 1 85 ? -28.685 2.599 28.142 1.00 85.69 85 TRP A CA 1
ATOM 616 C C . TRP A 1 85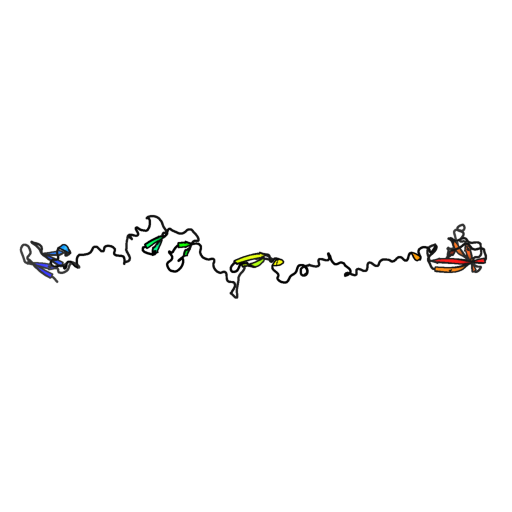 ? -29.304 1.794 26.996 1.00 85.69 85 TRP A C 1
ATOM 618 O O . TRP A 1 85 ? -30.510 1.590 26.932 1.00 85.69 85 TRP A O 1
ATOM 628 N N . MET A 1 86 ? -28.472 1.375 26.050 1.00 86.12 86 MET A N 1
ATOM 629 C CA . MET A 1 86 ? -28.888 0.636 24.863 1.00 86.12 86 MET A CA 1
ATOM 630 C C . MET A 1 86 ? -27.956 -0.552 24.648 1.00 86.12 86 MET A C 1
ATOM 632 O O . MET A 1 86 ? -26.747 -0.450 24.870 1.00 86.12 86 MET A O 1
ATOM 636 N N . ALA A 1 87 ? -28.509 -1.671 24.185 1.00 88.19 87 ALA A N 1
ATOM 637 C CA . ALA A 1 87 ? -27.719 -2.812 23.748 1.00 88.19 87 ALA A CA 1
ATOM 638 C C . ALA A 1 87 ? -27.213 -2.615 22.314 1.00 88.19 87 ALA A C 1
ATOM 640 O O . ALA A 1 87 ? -27.970 -2.261 21.411 1.00 88.19 87 ALA A O 1
ATOM 641 N N . LEU A 1 88 ? -25.933 -2.906 22.101 1.00 91.94 88 LEU A N 1
ATOM 642 C CA . LEU A 1 88 ? -25.319 -3.071 20.794 1.00 91.94 88 LEU A CA 1
ATOM 643 C C . LEU A 1 88 ? -25.019 -4.557 20.594 1.00 91.94 88 LEU A C 1
ATOM 645 O O . LEU A 1 88 ? -24.294 -5.172 21.383 1.00 91.94 88 LEU A O 1
ATOM 649 N N . ALA A 1 89 ? -25.588 -5.120 19.529 1.00 92.06 89 ALA A N 1
ATOM 650 C CA . ALA A 1 89 ? -25.348 -6.502 19.136 1.00 92.06 89 ALA A CA 1
ATOM 651 C C . ALA A 1 89 ? -23.852 -6.764 18.896 1.00 92.06 89 ALA A C 1
ATOM 653 O O . ALA A 1 89 ? -23.105 -5.846 18.551 1.00 92.06 89 ALA A O 1
ATOM 654 N N . VAL A 1 90 ? -23.413 -8.010 19.067 1.00 93.50 90 VAL A N 1
ATOM 655 C CA . VAL A 1 90 ? -22.033 -8.428 18.785 1.00 93.50 90 VAL A CA 1
ATOM 656 C C . VAL A 1 90 ? -21.606 -8.068 17.353 1.00 93.50 90 VAL A C 1
ATOM 658 O O . VAL A 1 90 ? -22.374 -8.202 16.400 1.00 93.50 90 VAL A O 1
ATOM 661 N N . GLY A 1 91 ? -20.370 -7.589 17.206 1.00 93.94 91 GLY A N 1
ATOM 662 C CA . GLY A 1 91 ? -19.789 -7.248 15.908 1.00 93.94 91 GLY A CA 1
ATOM 663 C C . GLY A 1 91 ? -19.356 -8.478 15.106 1.00 93.94 91 GLY A C 1
ATOM 664 O O . GLY A 1 91 ? -19.086 -9.547 15.656 1.00 93.94 91 GLY A O 1
ATOM 665 N N . ALA A 1 92 ? -19.239 -8.316 13.790 1.00 94.94 92 ALA A N 1
ATOM 666 C CA . ALA A 1 92 ? -18.631 -9.306 12.910 1.00 94.94 92 ALA A CA 1
ATOM 667 C C . ALA A 1 92 ? -17.096 -9.319 13.046 1.00 94.94 92 ALA A C 1
ATOM 669 O O . ALA A 1 92 ? -16.470 -8.334 13.447 1.00 94.94 92 ALA A O 1
ATOM 670 N N . ALA A 1 93 ? -16.473 -10.437 12.662 1.00 95.56 93 ALA A N 1
ATOM 671 C CA . ALA A 1 93 ? -15.018 -10.569 12.660 1.00 95.56 93 ALA A CA 1
ATOM 672 C C . ALA A 1 93 ? -14.352 -9.453 11.831 1.00 95.56 93 ALA A C 1
ATOM 674 O O . ALA A 1 93 ? -14.760 -9.170 10.706 1.00 95.56 93 ALA A O 1
ATOM 675 N N . GLY A 1 94 ? -13.317 -8.828 12.399 1.00 92.56 94 GLY A N 1
ATOM 676 C CA . GLY A 1 94 ? -12.589 -7.720 11.771 1.00 92.56 94 GLY A CA 1
ATOM 677 C C . GLY A 1 94 ? -13.197 -6.331 11.995 1.00 92.56 94 GLY A C 1
ATOM 678 O O . GLY A 1 94 ? -12.593 -5.348 11.572 1.00 92.56 94 GLY A O 1
ATOM 679 N N . GLN A 1 95 ? -14.345 -6.220 12.671 1.00 96.19 95 GLN A N 1
ATOM 680 C CA . GLN A 1 95 ? -14.886 -4.926 13.089 1.00 96.19 95 GLN A CA 1
ATOM 681 C C . GLN A 1 95 ? -14.263 -4.447 14.408 1.00 96.19 95 GLN A C 1
ATOM 683 O O . GLN A 1 95 ? -13.868 -5.240 15.262 1.00 96.19 95 GLN A O 1
ATOM 688 N N . ALA A 1 96 ? -14.209 -3.128 14.578 1.00 95.06 96 ALA A N 1
ATOM 689 C CA . ALA A 1 96 ? -13.815 -2.449 15.807 1.00 95.06 96 ALA A CA 1
ATOM 690 C C . ALA A 1 96 ? -14.968 -1.581 16.329 1.00 95.06 96 ALA A C 1
ATOM 692 O O . ALA A 1 96 ? -15.830 -1.154 15.556 1.00 95.06 96 ALA A O 1
ATOM 693 N N . LEU A 1 97 ? -14.982 -1.320 17.639 1.00 96.06 97 LEU A N 1
ATOM 694 C CA . LEU A 1 97 ? -15.951 -0.415 18.252 1.00 96.06 97 LEU A CA 1
ATOM 695 C C . LEU A 1 97 ? -15.519 1.031 17.989 1.00 96.06 97 LEU A C 1
ATOM 697 O O . LEU A 1 97 ? -14.464 1.465 18.452 1.00 96.06 97 LEU A O 1
ATOM 701 N N . LEU A 1 98 ? -16.327 1.772 17.238 1.00 95.38 98 LEU A N 1
ATOM 702 C CA . LEU A 1 98 ? -16.056 3.148 16.831 1.00 95.38 98 LEU A CA 1
ATOM 703 C C . LEU A 1 98 ? -16.955 4.112 17.605 1.00 95.38 98 LEU A C 1
ATOM 705 O O . LEU A 1 98 ? -18.142 3.848 17.768 1.00 95.38 98 LEU A O 1
ATOM 709 N N . SER A 1 99 ? -16.410 5.250 18.047 1.00 93.50 99 SER A N 1
ATOM 710 C CA . SER A 1 99 ? -17.167 6.259 18.806 1.00 93.50 99 SER A CA 1
ATOM 711 C C . SER A 1 99 ? -18.053 7.161 17.950 1.00 93.50 99 SER A C 1
ATOM 713 O O . SER A 1 99 ? -18.939 7.808 18.488 1.00 93.50 99 SER A O 1
ATOM 715 N N . GLY A 1 100 ? -17.794 7.264 16.641 1.00 90.12 100 GLY A N 1
ATOM 716 C CA . GLY A 1 100 ? -18.514 8.174 15.740 1.00 90.12 100 GLY A CA 1
ATOM 717 C C . GLY A 1 100 ? -18.295 9.674 16.012 1.00 90.12 100 GLY A C 1
ATOM 718 O O . GLY A 1 100 ? -18.836 10.502 15.287 1.00 90.12 100 GLY A O 1
ATOM 719 N N . GLY A 1 101 ? -17.489 10.033 17.019 1.00 92.75 101 GLY A N 1
ATOM 720 C CA . GLY A 1 101 ? -17.280 11.413 17.463 1.00 92.75 101 GLY A CA 1
ATOM 721 C C . GLY A 1 101 ? -18.167 11.821 18.645 1.00 92.75 101 GLY A C 1
ATOM 722 O O . GLY A 1 101 ? -18.875 11.012 19.240 1.00 92.75 101 GLY A O 1
ATOM 723 N N . ALA A 1 102 ? -18.090 13.094 19.037 1.00 93.38 102 ALA A N 1
ATOM 724 C CA . ALA A 1 102 ? -18.813 13.601 20.202 1.00 93.38 102 ALA A CA 1
ATOM 725 C C . ALA A 1 102 ? -20.338 13.544 19.993 1.00 93.38 102 ALA A C 1
ATOM 727 O O . ALA A 1 102 ? -20.854 14.074 19.012 1.00 93.38 102 ALA A O 1
ATOM 728 N N . GLY A 1 103 ? -21.055 12.922 20.935 1.00 89.38 103 GLY A N 1
ATOM 729 C CA . GLY A 1 103 ? -22.520 12.812 20.913 1.00 89.38 103 GLY A CA 1
ATOM 730 C C . GLY A 1 103 ? -23.081 11.727 19.988 1.00 89.38 103 GLY A C 1
ATOM 731 O O . GLY A 1 103 ? -24.295 11.535 19.962 1.00 89.38 103 GLY A O 1
ATOM 732 N N . ALA A 1 104 ? -22.229 11.007 19.255 1.00 94.75 104 ALA A N 1
ATOM 733 C CA . ALA A 1 104 ? -22.641 9.861 18.459 1.00 94.75 104 ALA A CA 1
ATOM 734 C C . ALA A 1 104 ? -22.724 8.589 19.317 1.00 94.75 104 ALA A C 1
ATOM 736 O O . ALA A 1 104 ? -22.004 8.426 20.304 1.00 94.75 104 ALA A O 1
ATOM 737 N N . ASN A 1 105 ? -23.603 7.670 18.916 1.00 93.75 105 ASN A N 1
ATOM 738 C CA . ASN A 1 105 ? -23.627 6.331 19.492 1.00 93.75 105 ASN A CA 1
ATOM 739 C C . ASN A 1 105 ? -22.409 5.537 19.008 1.00 93.75 105 ASN A C 1
ATOM 741 O O . ASN A 1 105 ? -22.009 5.642 17.845 1.00 93.75 105 ASN A O 1
ATOM 745 N N . VAL A 1 106 ? -21.866 4.691 19.886 1.00 96.00 106 VAL A N 1
ATOM 746 C CA . VAL A 1 106 ? -20.843 3.727 19.482 1.00 96.00 106 VAL A CA 1
ATOM 747 C C . VAL A 1 106 ? -21.440 2.706 18.512 1.00 96.00 106 VAL A C 1
ATOM 749 O O . VAL A 1 106 ? -22.600 2.318 18.633 1.00 96.00 106 VAL A O 1
ATOM 752 N N . SER A 1 107 ? -20.656 2.266 17.535 1.00 95.56 107 SER A N 1
ATOM 753 C CA . SER A 1 107 ? -21.086 1.268 16.551 1.00 95.56 107 SER A CA 1
ATOM 754 C C . SER A 1 107 ? -19.918 0.399 16.101 1.00 95.56 107 SER A C 1
ATOM 756 O O . SER A 1 107 ? -18.758 0.796 16.216 1.00 95.56 107 SER A O 1
ATOM 758 N N . TRP A 1 108 ? -20.212 -0.796 15.590 1.00 97.12 108 TRP A N 1
ATOM 759 C CA . TRP A 1 108 ? -19.204 -1.638 14.953 1.00 97.12 108 TRP A CA 1
ATOM 760 C C . TRP A 1 108 ? -18.935 -1.153 13.532 1.00 97.12 108 TRP A C 1
ATOM 762 O O . TRP A 1 108 ? -19.856 -1.014 12.728 1.00 97.12 108 TRP A O 1
ATOM 772 N N . GLY A 1 109 ? -17.668 -0.932 13.203 1.00 96.19 109 GLY A N 1
ATOM 773 C CA . GLY A 1 109 ? -17.255 -0.538 11.862 1.00 96.19 109 GLY A CA 1
ATOM 774 C C . GLY A 1 109 ? -15.894 -1.104 11.494 1.00 96.19 109 GLY A C 1
ATOM 775 O O . GLY A 1 109 ? -15.202 -1.693 12.324 1.00 96.19 109 GLY A O 1
ATOM 776 N N . ALA A 1 110 ? -15.511 -0.940 10.229 1.00 93.38 110 ALA A N 1
ATOM 777 C CA . ALA A 1 110 ? -14.164 -1.287 9.803 1.00 93.38 110 ALA A CA 1
ATOM 778 C C . ALA A 1 110 ? -13.158 -0.359 10.511 1.00 93.38 110 ALA A C 1
ATOM 780 O O . ALA A 1 110 ? -13.360 0.861 10.497 1.00 93.38 110 ALA A O 1
ATOM 781 N N . PRO A 1 111 ? -12.092 -0.894 11.132 1.00 89.44 111 PRO A N 1
ATOM 782 C CA . PRO A 1 111 ? -11.024 -0.054 11.646 1.00 89.44 111 PRO A CA 1
ATOM 783 C C . PRO A 1 111 ? -10.414 0.742 10.490 1.00 89.44 111 PRO A 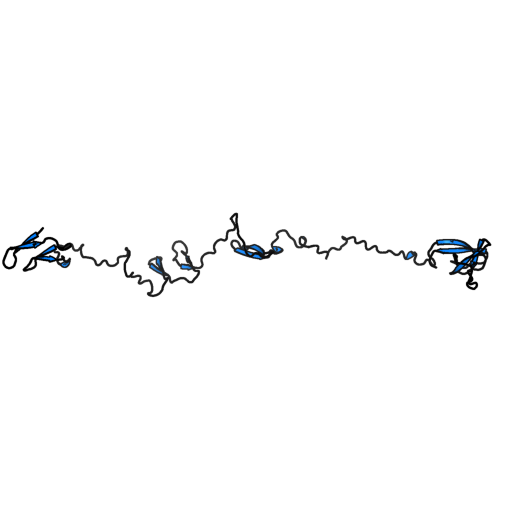C 1
ATOM 785 O O . PRO A 1 111 ? -10.286 0.238 9.371 1.00 89.44 111 PRO A O 1
ATOM 788 N N . ALA A 1 112 ? -10.035 1.991 10.761 1.00 82.94 112 ALA A N 1
ATOM 789 C CA . ALA A 1 112 ? -9.269 2.759 9.793 1.00 82.94 112 ALA A CA 1
ATOM 790 C C . ALA A 1 112 ? -7.991 1.976 9.435 1.00 82.94 112 ALA A C 1
ATOM 792 O O . ALA A 1 112 ? -7.377 1.390 10.336 1.00 82.94 112 ALA A O 1
ATOM 793 N N . PRO A 1 113 ? -7.578 1.948 8.154 1.00 75.75 113 PRO A N 1
ATOM 794 C CA . PRO A 1 113 ? -6.303 1.359 7.782 1.00 75.75 113 PRO A CA 1
ATOM 795 C C . PRO A 1 113 ? -5.198 1.982 8.632 1.00 75.75 113 PRO A C 1
ATOM 797 O O . PRO A 1 113 ? -5.159 3.204 8.798 1.00 75.75 113 PRO A O 1
ATOM 800 N N . ALA A 1 114 ? -4.306 1.153 9.174 1.00 73.50 114 ALA A N 1
ATOM 801 C CA . ALA A 1 114 ? -3.115 1.674 9.823 1.00 73.50 114 ALA A CA 1
ATOM 802 C C . ALA A 1 114 ? -2.352 2.532 8.806 1.00 73.50 114 ALA A C 1
ATOM 804 O O . ALA A 1 114 ? -2.118 2.095 7.676 1.00 73.50 114 ALA A O 1
ATOM 805 N N . ALA A 1 115 ? -1.975 3.751 9.195 1.00 67.44 115 ALA A N 1
ATOM 806 C CA . ALA A 1 115 ? -1.076 4.551 8.382 1.00 67.44 115 ALA A CA 1
ATOM 807 C C . ALA A 1 115 ? 0.251 3.787 8.259 1.00 67.44 115 ALA A C 1
ATOM 809 O O . ALA A 1 115 ? 0.971 3.624 9.243 1.00 67.44 115 ALA A O 1
ATOM 810 N N . HIS A 1 116 ? 0.554 3.276 7.066 1.00 62.75 116 HIS A N 1
ATOM 811 C CA . HIS A 1 116 ? 1.849 2.673 6.782 1.00 62.75 116 HIS A CA 1
ATOM 812 C C . HIS A 1 116 ? 2.814 3.795 6.411 1.00 62.75 116 HIS A C 1
ATOM 814 O O . HIS A 1 116 ? 2.899 4.206 5.253 1.00 62.75 116 HIS A O 1
ATOM 820 N N . VAL A 1 117 ? 3.482 4.348 7.418 1.00 66.62 117 VAL A N 1
ATOM 821 C CA . VAL A 1 117 ? 4.458 5.417 7.226 1.00 66.62 117 VAL A CA 1
ATOM 822 C C . VAL A 1 117 ? 5.834 4.789 7.011 1.00 66.62 117 VAL A C 1
ATOM 824 O O . VAL A 1 117 ? 6.268 3.952 7.796 1.00 66.62 117 VAL A O 1
ATOM 827 N N . ILE A 1 118 ? 6.523 5.184 5.938 1.00 73.25 118 ILE A N 1
ATOM 828 C CA . ILE A 1 118 ? 7.954 4.901 5.757 1.00 73.25 118 ILE A CA 1
ATOM 829 C C . ILE A 1 118 ? 8.725 6.162 6.173 1.00 73.25 118 ILE A C 1
ATOM 831 O O . ILE A 1 118 ? 9.257 6.881 5.335 1.00 73.25 118 ILE A O 1
ATOM 835 N N . ASP A 1 119 ? 8.703 6.482 7.468 1.00 70.88 119 ASP A N 1
ATOM 836 C CA . ASP A 1 119 ? 9.414 7.623 8.079 1.00 70.88 119 ASP A CA 1
ATOM 837 C C . ASP A 1 119 ? 10.628 7.194 8.924 1.00 70.88 119 ASP A C 1
ATOM 839 O O . ASP A 1 119 ? 11.396 8.034 9.394 1.00 70.88 119 ASP A O 1
ATOM 843 N N . GLY A 1 120 ? 10.828 5.885 9.098 1.00 70.31 120 GLY A N 1
ATOM 844 C CA . GLY A 1 120 ? 11.941 5.312 9.847 1.00 70.31 120 GLY A CA 1
ATOM 845 C C . GLY A 1 120 ? 13.218 5.116 9.024 1.00 70.31 120 GLY A C 1
ATOM 846 O O . GLY A 1 120 ? 13.188 4.863 7.821 1.00 70.31 120 GLY A O 1
ATOM 847 N N . VAL A 1 121 ? 14.365 5.136 9.716 1.00 73.25 121 VAL A N 1
ATOM 848 C CA . VAL A 1 121 ? 15.700 4.829 9.155 1.00 73.25 121 VAL A CA 1
ATOM 849 C C . VAL A 1 121 ? 15.809 3.382 8.651 1.00 73.25 121 VAL A C 1
ATOM 851 O O . VAL A 1 121 ? 16.624 3.097 7.778 1.00 73.25 121 VAL A O 1
ATOM 854 N N . LEU A 1 122 ? 14.994 2.463 9.181 1.00 69.94 122 LEU A N 1
ATOM 855 C CA . LEU A 1 122 ? 15.031 1.042 8.840 1.00 69.94 122 LEU A CA 1
ATOM 856 C C . LEU A 1 122 ? 13.656 0.568 8.372 1.00 69.94 122 LEU A C 1
ATOM 858 O O . LEU A 1 122 ? 12.688 0.604 9.127 1.00 69.94 122 LEU A O 1
ATOM 862 N N . HIS A 1 123 ? 13.599 0.067 7.141 1.00 71.75 123 HIS A N 1
ATOM 863 C CA . HIS A 1 123 ? 12.476 -0.698 6.613 1.00 71.75 123 HIS A CA 1
ATOM 864 C C . HIS A 1 123 ? 12.985 -2.082 6.197 1.00 71.75 123 HIS A C 1
ATOM 866 O O . HIS A 1 123 ? 14.021 -2.205 5.545 1.00 71.75 123 HIS A O 1
ATOM 872 N N . THR A 1 124 ? 12.273 -3.139 6.586 1.00 69.62 124 THR A N 1
ATOM 873 C CA . THR A 1 124 ? 12.590 -4.511 6.170 1.00 69.62 124 THR A CA 1
ATOM 874 C C . THR A 1 124 ? 11.570 -4.955 5.134 1.00 69.62 124 THR A C 1
ATOM 876 O O . THR A 1 124 ? 10.404 -5.161 5.456 1.00 69.62 124 THR A O 1
ATOM 879 N N . ALA A 1 125 ? 12.011 -5.108 3.887 1.00 72.75 125 ALA A N 1
ATOM 880 C CA . ALA A 1 125 ? 11.238 -5.750 2.831 1.00 72.75 125 ALA A CA 1
ATOM 881 C C . ALA A 1 125 ? 11.799 -7.158 2.586 1.00 72.75 125 ALA A C 1
ATOM 883 O O . ALA A 1 125 ? 13.011 -7.330 2.467 1.00 72.75 125 ALA A O 1
ATOM 884 N N . ALA A 1 126 ? 10.928 -8.163 2.510 1.00 74.69 126 ALA A N 1
ATOM 885 C CA . ALA A 1 126 ? 11.294 -9.547 2.212 1.00 74.69 126 ALA A CA 1
ATOM 886 C C . ALA A 1 126 ? 10.453 -10.075 1.041 1.00 74.69 126 ALA A C 1
ATOM 888 O O . ALA A 1 126 ? 9.338 -9.611 0.817 1.00 74.69 126 ALA A O 1
ATOM 889 N N . GLY A 1 127 ? 10.990 -11.042 0.288 1.00 72.6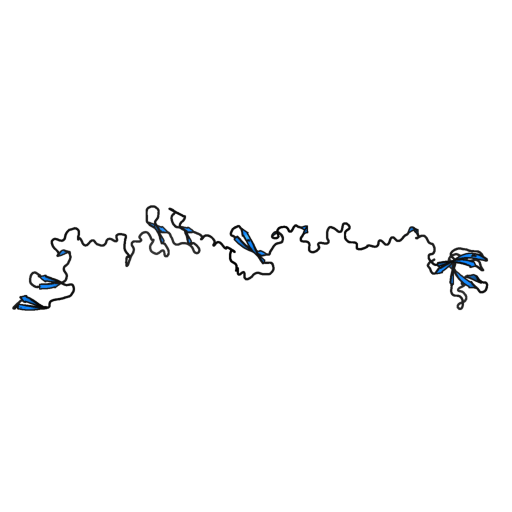9 127 GLY A N 1
ATOM 890 C CA . GLY A 1 127 ? 10.281 -11.668 -0.838 1.00 72.69 127 GLY A CA 1
ATOM 891 C C . GLY A 1 127 ? 10.279 -10.866 -2.146 1.00 72.69 127 GLY A C 1
ATOM 892 O O . GLY A 1 127 ? 9.532 -11.208 -3.059 1.00 72.69 127 GLY A O 1
ATOM 893 N N . LEU A 1 128 ? 11.107 -9.822 -2.267 1.00 77.31 128 LEU A N 1
ATOM 894 C CA . LEU A 1 128 ? 11.269 -9.096 -3.528 1.00 77.31 128 LEU A CA 1
ATOM 895 C C . LEU A 1 128 ? 11.995 -9.972 -4.555 1.00 77.31 128 LEU A C 1
ATOM 897 O O . LEU A 1 128 ? 13.074 -10.501 -4.288 1.00 77.31 128 LEU A O 1
ATOM 901 N N . THR A 1 129 ? 11.410 -10.100 -5.744 1.00 85.06 129 THR A N 1
ATOM 902 C CA . THR A 1 129 ? 12.097 -10.644 -6.920 1.00 85.06 129 THR A CA 1
ATOM 903 C C . THR A 1 129 ? 12.738 -9.505 -7.714 1.00 85.06 129 THR A C 1
ATOM 905 O O . THR A 1 129 ? 12.402 -8.334 -7.521 1.00 85.06 129 THR A O 1
ATOM 908 N N . ILE A 1 130 ? 13.687 -9.825 -8.600 1.00 88.12 130 ILE A N 1
ATOM 909 C CA . ILE A 1 130 ? 14.395 -8.822 -9.410 1.00 88.12 130 ILE A CA 1
ATOM 910 C C . ILE A 1 130 ? 13.389 -7.906 -10.123 1.00 88.12 130 ILE A C 1
ATOM 912 O O . ILE A 1 130 ? 12.407 -8.365 -10.706 1.00 88.12 130 ILE A O 1
ATOM 916 N N . GLY A 1 131 ? 13.641 -6.599 -10.048 1.00 87.25 131 GLY A N 1
ATOM 917 C CA . GLY A 1 131 ? 12.807 -5.573 -10.668 1.00 87.25 131 GLY A CA 1
ATOM 918 C C . GLY A 1 131 ? 11.577 -5.157 -9.859 1.00 87.25 131 GLY A C 1
ATOM 919 O O . GLY A 1 131 ? 10.927 -4.201 -10.264 1.00 87.25 131 GLY A O 1
ATOM 920 N N . HIS A 1 132 ? 11.254 -5.800 -8.732 1.00 90.25 132 HIS A N 1
ATOM 921 C CA . HIS A 1 132 ? 10.177 -5.341 -7.849 1.00 90.25 132 HIS A CA 1
ATOM 922 C C . HIS A 1 132 ? 10.664 -4.265 -6.878 1.00 90.25 132 HIS A C 1
ATOM 924 O O . HIS A 1 132 ? 11.709 -4.407 -6.244 1.00 90.25 132 HIS A O 1
ATOM 930 N N . VAL A 1 133 ? 9.868 -3.205 -6.736 1.00 87.19 133 VAL A N 1
ATOM 931 C CA . VAL A 1 133 ? 10.097 -2.101 -5.798 1.00 87.19 133 VAL A CA 1
ATOM 932 C C . VAL A 1 133 ? 8.841 -1.851 -4.962 1.00 87.19 133 VAL A C 1
ATOM 934 O O . VAL A 1 133 ? 7.734 -2.254 -5.333 1.00 87.19 133 VAL A O 1
ATOM 937 N N . ILE A 1 134 ? 9.004 -1.174 -3.826 1.00 87.19 134 ILE A N 1
ATOM 938 C CA . ILE A 1 134 ? 7.871 -0.585 -3.105 1.00 87.19 134 ILE A CA 1
ATOM 939 C C . ILE A 1 134 ? 7.419 0.637 -3.904 1.00 87.19 134 ILE A C 1
ATOM 941 O O . ILE A 1 134 ? 8.177 1.592 -4.064 1.00 87.19 134 ILE A O 1
ATOM 945 N N . ARG A 1 135 ? 6.187 0.609 -4.412 1.00 85.19 135 ARG A N 1
ATOM 946 C CA . ARG A 1 135 ? 5.575 1.711 -5.155 1.00 85.19 135 ARG A CA 1
ATOM 947 C C . ARG A 1 135 ? 4.520 2.405 -4.317 1.00 85.19 135 ARG A C 1
ATOM 949 O O . ARG A 1 135 ? 3.653 1.744 -3.755 1.00 85.19 135 ARG A O 1
ATOM 956 N N . VAL A 1 136 ? 4.546 3.734 -4.311 1.00 83.69 136 VAL A N 1
ATOM 957 C CA . VAL A 1 136 ? 3.438 4.551 -3.803 1.00 83.69 136 VAL A CA 1
ATOM 958 C C . VAL A 1 136 ? 2.315 4.515 -4.839 1.00 83.69 136 VAL A C 1
ATOM 960 O O . VAL A 1 136 ? 2.510 4.953 -5.971 1.00 83.69 136 VAL A O 1
ATOM 963 N N . THR A 1 137 ? 1.159 3.959 -4.484 1.00 83.12 137 THR A N 1
ATOM 964 C CA . THR A 1 137 ? -0.019 3.871 -5.369 1.00 83.12 137 THR A CA 1
ATOM 965 C C . THR A 1 137 ? -1.108 4.878 -5.000 1.00 83.12 137 THR A C 1
ATOM 967 O O . THR A 1 137 ? -2.043 5.084 -5.769 1.00 83.12 137 THR A O 1
ATOM 970 N N . GLY A 1 138 ? -0.978 5.545 -3.851 1.00 78.50 138 GLY A N 1
ATOM 971 C CA . GLY A 1 138 ? -1.849 6.629 -3.404 1.00 78.50 138 GLY A CA 1
ATOM 972 C C . GLY A 1 138 ? -1.289 7.322 -2.161 1.00 78.50 138 GLY A C 1
ATOM 973 O O . GLY A 1 138 ? -0.271 6.900 -1.622 1.00 78.50 138 GLY A O 1
ATOM 974 N N . ALA A 1 139 ? -1.973 8.361 -1.670 1.00 74.75 139 ALA A N 1
ATOM 975 C CA . ALA A 1 139 ? -1.498 9.179 -0.543 1.00 74.75 139 ALA A CA 1
ATOM 976 C C . ALA A 1 139 ? -1.216 8.386 0.753 1.00 74.75 139 ALA A C 1
ATOM 978 O O . ALA A 1 139 ? -0.417 8.822 1.574 1.00 74.75 139 ALA A O 1
ATOM 979 N N . ALA A 1 140 ? -1.854 7.224 0.924 1.00 72.38 140 ALA A N 1
ATOM 980 C CA . ALA A 1 140 ? -1.644 6.315 2.053 1.00 72.38 140 ALA A CA 1
ATOM 981 C C . ALA A 1 140 ? -1.550 4.838 1.619 1.00 72.38 140 ALA A C 1
ATOM 983 O O . ALA A 1 140 ? -1.772 3.939 2.427 1.00 72.38 140 ALA A O 1
ATOM 984 N N . ALA A 1 141 ? -1.281 4.577 0.335 1.00 75.12 141 ALA A N 1
ATOM 985 C CA . ALA A 1 141 ? -1.287 3.231 -0.227 1.00 75.12 141 ALA A CA 1
ATOM 986 C C . ALA A 1 141 ? 0.037 2.926 -0.926 1.00 75.12 141 ALA A C 1
ATOM 988 O O . ALA A 1 141 ? 0.560 3.741 -1.690 1.00 75.12 141 ALA A O 1
ATOM 989 N N . PHE A 1 142 ? 0.546 1.723 -0.677 1.00 80.81 142 PHE A N 1
ATOM 990 C CA . PHE A 1 142 ? 1.753 1.201 -1.295 1.00 80.81 142 PHE A CA 1
ATOM 991 C C . PHE A 1 142 ? 1.479 -0.199 -1.830 1.00 80.81 142 PHE A C 1
ATOM 993 O O . PHE A 1 142 ? 0.679 -0.945 -1.264 1.00 80.81 142 PHE A O 1
ATOM 1000 N N . ALA A 1 143 ? 2.160 -0.564 -2.906 1.00 83.12 143 ALA A N 1
ATOM 1001 C CA . ALA A 1 143 ? 2.131 -1.909 -3.453 1.00 83.12 143 ALA A CA 1
ATOM 1002 C C . ALA A 1 143 ? 3.543 -2.354 -3.823 1.00 83.12 143 ALA A C 1
ATOM 1004 O O . ALA A 1 143 ? 4.379 -1.545 -4.229 1.00 83.12 143 ALA A O 1
ATOM 1005 N N . PHE A 1 144 ? 3.794 -3.655 -3.726 1.00 86.38 144 PHE A N 1
ATOM 1006 C CA . PHE A 1 144 ? 4.941 -4.256 -4.387 1.00 86.38 144 PHE A CA 1
ATOM 1007 C C . PHE A 1 144 ? 4.585 -4.471 -5.848 1.00 86.38 144 PHE A C 1
ATOM 1009 O O . PHE A 1 144 ? 3.607 -5.148 -6.163 1.00 86.38 144 PHE A O 1
ATOM 1016 N N . ALA A 1 145 ? 5.369 -3.886 -6.739 1.00 87.25 145 ALA A N 1
ATOM 1017 C CA . ALA A 1 145 ? 5.165 -4.033 -8.168 1.00 87.25 145 ALA A CA 1
ATOM 1018 C C . ALA A 1 145 ? 6.496 -3.885 -8.896 1.00 87.25 145 ALA A C 1
ATOM 1020 O O . ALA A 1 145 ? 7.444 -3.282 -8.386 1.00 87.25 145 ALA A O 1
ATOM 1021 N N . GLN A 1 146 ? 6.565 -4.457 -10.092 1.00 91.12 146 GLN A N 1
ATOM 1022 C CA . GLN A 1 146 ? 7.716 -4.288 -10.960 1.00 91.12 146 GLN A CA 1
ATOM 1023 C C . GLN A 1 146 ? 7.883 -2.804 -11.321 1.00 91.12 146 GLN A C 1
ATOM 1025 O O . GLN A 1 146 ? 6.904 -2.148 -11.690 1.00 91.12 146 GLN A O 1
ATOM 1030 N N . LEU A 1 147 ? 9.112 -2.292 -11.229 1.00 89.25 147 LEU A N 1
ATOM 1031 C CA . LEU A 1 147 ? 9.485 -0.969 -11.718 1.00 89.25 147 LEU A CA 1
ATOM 1032 C C . LEU A 1 147 ? 9.217 -0.910 -13.225 1.00 89.25 147 LEU A C 1
ATOM 1034 O O . LEU A 1 147 ? 9.788 -1.683 -13.995 1.00 89.25 147 LEU A O 1
ATOM 1038 N N . GLN A 1 148 ? 8.325 -0.015 -13.631 1.00 85.94 148 GLN A N 1
ATOM 1039 C CA . GLN A 1 148 ? 7.966 0.211 -15.023 1.00 85.94 148 GLN A CA 1
ATOM 1040 C C . GLN A 1 148 ? 8.729 1.403 -15.580 1.00 85.94 148 GLN A C 1
ATOM 1042 O O . GLN A 1 148 ? 9.127 2.314 -14.859 1.00 85.94 148 GLN A O 1
ATOM 1047 N N . HIS A 1 149 ? 8.870 1.432 -16.901 1.00 79.62 149 HIS A N 1
ATOM 1048 C CA . HIS A 1 149 ? 9.523 2.538 -17.590 1.00 79.62 149 HIS A CA 1
ATOM 1049 C C . HIS A 1 149 ? 8.843 3.890 -17.314 1.00 79.62 149 HIS A C 1
ATOM 1051 O O . HIS A 1 149 ? 9.508 4.887 -17.057 1.00 79.62 149 HIS A O 1
ATOM 1057 N N . ALA A 1 150 ? 7.507 3.893 -17.275 1.00 79.94 150 ALA A N 1
ATOM 1058 C CA . ALA A 1 150 ? 6.698 5.071 -16.971 1.00 79.94 150 ALA A CA 1
ATOM 1059 C C . ALA A 1 150 ? 6.869 5.598 -15.531 1.00 79.94 150 ALA A C 1
ATOM 1061 O O . ALA A 1 150 ? 6.407 6.696 -15.230 1.00 79.94 150 ALA A O 1
ATOM 1062 N N . ASP A 1 151 ? 7.524 4.840 -14.645 1.00 83.31 151 ASP A N 1
ATOM 1063 C CA . ASP A 1 151 ? 7.794 5.271 -13.271 1.00 83.31 151 ASP A CA 1
ATOM 1064 C C . ASP A 1 151 ? 9.017 6.203 -13.188 1.00 83.31 151 ASP A C 1
ATOM 1066 O O . ASP A 1 151 ? 9.225 6.866 -12.171 1.00 83.31 151 ASP A O 1
ATOM 1070 N N . LEU A 1 152 ? 9.836 6.264 -14.245 1.00 85.75 152 LEU A N 1
ATOM 1071 C CA . LEU A 1 152 ? 11.057 7.061 -14.294 1.00 85.75 152 LEU A CA 1
ATOM 1072 C C . LEU A 1 152 ? 10.758 8.461 -14.851 1.00 85.75 152 LEU A C 1
ATOM 1074 O O . LEU A 1 152 ? 10.659 8.672 -16.059 1.00 85.75 152 LEU A O 1
ATOM 1078 N N . GLY A 1 153 ? 10.622 9.445 -13.960 1.00 82.94 153 GLY A N 1
ATOM 1079 C CA . GLY A 1 153 ? 10.446 10.844 -14.354 1.00 82.94 153 GLY A CA 1
ATOM 1080 C C . GLY A 1 153 ? 11.628 11.366 -15.181 1.00 82.94 153 GLY A C 1
ATOM 1081 O O . GLY A 1 153 ? 12.784 11.124 -14.843 1.00 82.94 153 GLY A O 1
ATOM 1082 N N . GLY A 1 154 ? 11.341 12.095 -16.262 1.00 77.81 154 GLY A N 1
ATOM 1083 C CA . GLY A 1 154 ? 12.368 12.680 -17.136 1.00 77.81 154 GLY A CA 1
ATOM 1084 C C . GLY A 1 154 ? 12.982 11.711 -18.149 1.00 77.81 154 GLY A C 1
ATOM 1085 O O . GLY A 1 154 ? 13.812 12.130 -18.953 1.00 77.81 154 GLY A O 1
ATOM 1086 N N . VAL A 1 155 ? 12.554 10.447 -18.163 1.00 79.31 155 VAL A N 1
ATOM 1087 C CA . VAL A 1 155 ? 12.906 9.508 -19.228 1.00 79.31 155 VAL A CA 1
ATOM 1088 C C . VAL A 1 155 ? 11.847 9.617 -20.323 1.00 79.31 155 VAL A C 1
ATOM 1090 O O . VAL A 1 155 ? 10.719 9.154 -20.172 1.00 79.31 155 VAL A O 1
ATOM 1093 N N . THR A 1 156 ? 12.186 10.309 -21.411 1.00 72.69 156 THR A N 1
ATOM 1094 C CA . THR A 1 156 ? 11.336 10.364 -22.608 1.00 72.69 156 THR A CA 1
ATOM 1095 C C . THR A 1 156 ? 11.484 9.079 -23.425 1.00 72.69 156 THR A C 1
ATOM 1097 O O . THR A 1 156 ? 12.363 8.252 -23.164 1.00 72.69 156 THR A O 1
ATOM 1100 N N . SER A 1 157 ? 10.644 8.915 -24.452 1.00 66.62 157 SER A N 1
ATOM 1101 C CA . SER A 1 157 ? 10.756 7.796 -25.396 1.00 66.62 157 SER A CA 1
ATOM 1102 C C . SER A 1 157 ? 12.164 7.646 -25.978 1.00 66.62 157 SER A C 1
ATOM 1104 O O . SER A 1 157 ? 12.607 6.538 -26.238 1.00 66.62 157 SER A O 1
ATOM 1106 N N . ASP A 1 158 ? 12.902 8.744 -26.111 1.00 64.62 158 ASP A N 1
ATOM 1107 C CA . ASP A 1 158 ? 14.182 8.742 -26.817 1.00 64.62 158 ASP A CA 1
ATOM 1108 C C . ASP A 1 158 ? 15.374 8.467 -25.895 1.00 64.62 158 ASP A C 1
ATOM 1110 O O . ASP A 1 158 ? 16.457 8.131 -26.371 1.00 64.62 158 ASP A O 1
ATOM 1114 N N . LEU A 1 159 ? 15.181 8.551 -24.572 1.00 66.44 159 LEU A N 1
ATOM 1115 C CA . LEU A 1 159 ? 16.230 8.266 -23.591 1.00 66.44 159 LEU A CA 1
ATOM 1116 C C . LEU A 1 159 ? 16.390 6.770 -23.274 1.00 66.44 159 LEU A C 1
ATOM 1118 O O . LEU A 1 159 ? 17.341 6.408 -22.582 1.00 66.44 159 LEU A O 1
ATOM 1122 N N . HIS A 1 160 ? 15.495 5.896 -23.751 1.00 60.25 160 HIS A N 1
ATOM 1123 C CA . HIS A 1 160 ? 15.464 4.485 -23.338 1.00 60.25 160 HIS A CA 1
ATOM 1124 C C . HIS A 1 160 ? 15.827 3.464 -24.403 1.00 60.25 160 HIS A C 1
ATOM 1126 O O . HIS A 1 160 ? 15.654 2.261 -24.194 1.00 60.25 160 HIS A O 1
ATOM 1132 N N . HIS A 1 161 ? 16.358 3.892 -25.538 1.00 56.22 161 HIS A N 1
ATOM 1133 C CA . HIS A 1 161 ? 16.819 2.920 -26.504 1.00 56.22 161 HIS A CA 1
ATOM 1134 C C . HIS A 1 161 ? 18.141 2.318 -26.018 1.00 56.22 161 HIS A C 1
ATOM 1136 O O . HIS A 1 161 ? 19.195 2.952 -26.085 1.00 56.22 161 HIS A O 1
ATOM 1142 N N . ALA A 1 162 ? 18.102 1.054 -25.590 1.00 54.94 162 ALA A N 1
ATOM 1143 C CA . ALA A 1 162 ? 19.238 0.161 -25.778 1.00 54.94 162 ALA A CA 1
ATOM 1144 C C . ALA A 1 162 ? 19.481 0.085 -27.291 1.00 54.94 162 ALA A C 1
ATOM 1146 O O . ALA A 1 162 ? 18.875 -0.738 -27.963 1.00 54.94 162 ALA A O 1
ATOM 1147 N N . GLN A 1 163 ? 20.241 1.047 -27.826 1.00 52.41 163 GLN A N 1
ATOM 1148 C CA . GLN A 1 163 ? 20.648 1.153 -29.230 1.00 52.41 163 GLN A CA 1
ATOM 1149 C C . GLN A 1 163 ? 19.584 0.637 -30.213 1.00 52.41 163 GLN A C 1
ATOM 1151 O O . GLN A 1 163 ? 19.800 -0.325 -30.947 1.00 52.41 163 GLN A O 1
ATOM 1156 N N . ALA A 1 164 ? 18.416 1.283 -30.245 1.00 46.94 164 ALA A N 1
ATOM 1157 C CA . ALA A 1 164 ? 17.485 1.116 -31.350 1.00 46.94 164 ALA A CA 1
ATOM 1158 C C . ALA A 1 164 ? 18.102 1.821 -32.562 1.00 46.94 164 ALA A C 1
ATOM 1160 O O . ALA A 1 164 ? 17.858 2.992 -32.832 1.00 46.94 164 ALA A O 1
ATOM 1161 N N . HIS A 1 165 ? 18.945 1.090 -33.283 1.00 52.84 165 HIS A N 1
ATOM 1162 C CA . HIS A 1 165 ? 19.589 1.493 -34.532 1.00 52.84 165 HIS A CA 1
ATOM 1163 C C . HIS A 1 165 ? 18.590 1.581 -35.705 1.00 52.84 165 HIS A C 1
ATOM 1165 O O . HIS A 1 165 ? 18.935 1.308 -36.853 1.00 52.84 165 HIS A O 1
ATOM 1171 N N . HIS A 1 166 ? 17.323 1.894 -35.433 1.00 59.06 166 HIS A N 1
ATOM 1172 C CA . HIS A 1 166 ? 16.234 1.729 -36.384 1.00 59.06 166 HIS A CA 1
ATOM 1173 C C . HIS A 1 166 ? 15.294 2.933 -36.362 1.00 59.06 166 HIS A C 1
ATOM 1175 O O . HIS A 1 166 ? 14.227 2.883 -35.765 1.00 59.06 166 HIS A O 1
ATOM 1181 N N . ALA A 1 167 ? 15.757 4.018 -36.989 1.00 49.31 167 ALA A N 1
ATOM 1182 C CA . ALA A 1 167 ? 14.951 4.987 -37.754 1.00 49.31 167 ALA A CA 1
ATOM 1183 C C . ALA A 1 167 ? 15.776 6.214 -38.182 1.00 49.31 167 ALA A C 1
ATOM 1185 O O . ALA A 1 167 ? 15.339 6.956 -39.051 1.00 49.31 167 ALA A O 1
ATOM 1186 N N . ALA A 1 168 ? 16.981 6.407 -37.638 1.00 48.25 168 ALA A N 1
ATOM 1187 C CA . ALA A 1 168 ? 17.928 7.411 -38.117 1.00 48.25 168 ALA A CA 1
ATOM 1188 C C . ALA A 1 168 ? 19.224 6.743 -38.595 1.00 48.25 168 ALA A C 1
ATOM 1190 O O . ALA A 1 168 ? 20.281 6.865 -37.987 1.00 48.25 168 ALA A O 1
ATOM 1191 N N . HIS A 1 169 ? 19.120 6.035 -39.719 1.00 50.94 169 HIS A N 1
ATOM 1192 C CA . HIS A 1 169 ? 20.219 5.966 -40.688 1.00 50.94 169 HIS A CA 1
ATOM 1193 C C . HIS A 1 169 ? 19.971 6.975 -41.820 1.00 50.94 169 HIS A C 1
ATOM 1195 O O . HIS A 1 169 ? 20.304 6.736 -42.974 1.00 50.94 169 HIS A O 1
ATOM 1201 N N . GLU A 1 170 ? 19.401 8.140 -41.500 1.00 53.03 170 GLU A N 1
ATOM 1202 C CA . GLU A 1 170 ? 19.572 9.316 -42.349 1.00 53.03 170 GLU A CA 1
ATOM 1203 C C . GLU A 1 170 ? 20.965 9.898 -42.046 1.00 53.03 170 GLU A C 1
ATOM 1205 O O . GLU A 1 170 ? 21.159 10.733 -41.168 1.00 53.03 170 GLU A O 1
ATOM 1210 N N . SER A 1 171 ? 21.967 9.390 -42.774 1.00 57.53 171 SER A N 1
ATOM 1211 C CA . SER A 1 171 ? 23.316 9.964 -42.964 1.00 57.53 171 SER A CA 1
ATOM 1212 C C . SER A 1 171 ? 24.311 10.016 -41.785 1.00 57.53 171 SER A C 1
ATOM 1214 O O . SER A 1 171 ? 25.243 10.815 -41.814 1.00 57.53 171 SER A O 1
ATOM 1216 N N . GLY A 1 172 ? 24.177 9.162 -40.764 1.00 55.97 172 GLY A N 1
ATOM 1217 C CA . GLY A 1 172 ? 25.024 9.229 -39.556 1.00 55.97 172 GLY A CA 1
ATOM 1218 C C . GLY A 1 172 ? 26.004 8.080 -39.291 1.00 55.97 172 GLY A C 1
ATOM 1219 O O . GLY A 1 172 ? 26.757 8.157 -38.324 1.00 55.97 172 GLY A O 1
ATOM 1220 N N . GLY A 1 173 ? 26.015 7.016 -40.095 1.00 48.44 173 GLY A N 1
ATOM 1221 C CA . GLY A 1 173 ? 26.926 5.884 -39.917 1.00 48.44 173 GLY A CA 1
ATOM 1222 C C . GLY A 1 173 ? 27.686 5.619 -41.202 1.00 48.44 173 GLY A C 1
ATOM 1223 O O . GLY A 1 173 ? 27.189 4.898 -42.058 1.00 48.44 173 GLY A O 1
ATOM 1224 N N . ALA A 1 174 ? 28.863 6.225 -41.344 1.00 52.97 174 ALA A N 1
ATOM 1225 C CA . ALA A 1 174 ? 29.793 5.924 -42.423 1.00 52.97 174 ALA A CA 1
ATOM 1226 C C . ALA A 1 174 ? 30.333 4.495 -42.254 1.00 52.97 174 ALA A C 1
ATOM 1228 O O . ALA A 1 174 ? 31.427 4.283 -41.741 1.00 52.97 174 ALA A O 1
ATOM 1229 N N . ASP A 1 175 ? 29.544 3.508 -42.666 1.00 59.19 175 ASP A N 1
ATOM 1230 C CA . ASP A 1 175 ? 30.131 2.398 -43.394 1.00 59.19 175 ASP A CA 1
ATOM 1231 C C . ASP A 1 175 ? 30.335 2.940 -44.806 1.00 59.19 175 ASP A C 1
ATOM 1233 O O . ASP A 1 175 ? 29.364 3.261 -45.499 1.00 59.19 175 ASP A O 1
ATOM 1237 N N . GLU A 1 176 ? 31.591 3.190 -45.181 1.00 53.69 176 GLU A N 1
ATOM 1238 C CA . GLU A 1 176 ? 31.942 3.523 -46.555 1.00 53.69 176 GLU A CA 1
ATOM 1239 C C . GLU A 1 176 ? 31.515 2.338 -47.419 1.00 53.69 176 GLU A C 1
ATOM 1241 O O . GLU A 1 176 ? 32.295 1.433 -47.722 1.00 53.69 176 GLU A O 1
ATOM 1246 N N . THR A 1 177 ? 30.266 2.367 -47.878 1.00 54.97 177 THR A N 1
ATOM 1247 C CA . THR A 1 177 ? 29.924 1.745 -49.142 1.00 54.97 177 THR A CA 1
ATOM 1248 C C . THR A 1 177 ? 30.747 2.532 -50.146 1.00 54.97 177 THR A C 1
ATOM 1250 O O . THR A 1 177 ? 30.330 3.584 -50.623 1.00 54.97 177 THR A O 1
ATOM 1253 N N . ARG A 1 178 ? 31.997 2.099 -50.354 1.00 56.44 178 ARG A N 1
ATOM 1254 C CA . ARG A 1 178 ? 32.803 2.516 -51.488 1.00 56.44 178 ARG A CA 1
ATOM 1255 C C . ARG A 1 178 ? 31.987 2.061 -52.677 1.00 56.44 178 ARG A C 1
ATOM 1257 O O . ARG A 1 178 ? 32.091 0.907 -53.089 1.00 56.44 178 ARG A O 1
ATOM 1264 N N . ASP A 1 179 ? 31.119 2.943 -53.154 1.00 60.75 179 ASP A N 1
ATOM 1265 C CA . ASP A 1 179 ? 30.574 2.841 -54.487 1.00 60.75 179 ASP A CA 1
ATOM 1266 C C . ASP A 1 179 ? 31.812 2.698 -55.359 1.00 60.75 179 ASP A C 1
ATOM 1268 O O . ASP A 1 179 ? 32.663 3.590 -55.438 1.00 60.75 179 ASP A O 1
ATOM 1272 N N . MET A 1 180 ? 32.010 1.490 -55.876 1.00 65.81 180 MET A N 1
ATOM 1273 C CA . MET A 1 180 ? 33.022 1.252 -56.878 1.00 65.81 180 MET A CA 1
ATOM 1274 C C . MET A 1 180 ? 32.487 1.998 -58.092 1.00 65.81 180 MET A C 1
ATOM 1276 O O . MET A 1 180 ? 31.729 1.443 -58.886 1.00 65.81 180 MET A O 1
ATOM 1280 N N . GLU A 1 181 ? 32.806 3.288 -58.185 1.00 67.12 181 GLU A N 1
ATOM 1281 C CA . GLU A 1 181 ? 32.614 4.070 -59.392 1.00 67.12 181 GLU A CA 1
ATOM 1282 C C . GLU A 1 181 ? 33.591 3.481 -60.409 1.00 67.12 181 GLU A C 1
ATOM 1284 O O . GLU A 1 181 ? 34.746 3.883 -60.546 1.00 67.12 181 GLU A O 1
ATOM 1289 N N . LEU A 1 182 ? 33.155 2.383 -61.025 1.00 66.06 182 LEU A N 1
ATOM 1290 C CA . LEU A 1 182 ? 33.833 1.777 -62.144 1.00 66.06 182 LEU A CA 1
ATOM 1291 C C . LEU A 1 182 ? 33.711 2.816 -63.252 1.00 66.06 182 LEU A C 1
ATOM 1293 O O . LEU A 1 182 ? 32.628 3.001 -63.803 1.00 66.06 182 LEU A O 1
ATOM 1297 N N . ASP A 1 183 ? 34.791 3.546 -63.518 1.00 64.38 183 ASP A N 1
ATOM 1298 C CA . ASP A 1 183 ? 34.833 4.523 -64.597 1.00 64.38 183 ASP A CA 1
ATOM 1299 C C . ASP A 1 183 ? 34.655 3.795 -65.938 1.00 64.38 183 ASP A C 1
ATOM 1301 O O . ASP A 1 183 ? 35.603 3.361 -66.598 1.00 64.38 183 ASP A O 1
ATOM 1305 N N . THR A 1 184 ? 33.399 3.624 -66.343 1.00 63.91 184 THR A N 1
ATOM 1306 C CA . THR A 1 184 ? 33.041 3.003 -67.613 1.00 63.91 184 THR A CA 1
ATOM 1307 C C . THR A 1 184 ? 33.274 3.943 -68.793 1.00 63.91 184 THR A C 1
ATOM 1309 O O . THR A 1 184 ? 33.064 3.530 -69.931 1.00 63.91 184 THR A O 1
ATOM 1312 N N . SER A 1 185 ? 33.742 5.182 -68.581 1.00 58.34 185 SER A N 1
ATOM 1313 C CA . SER A 1 185 ? 34.169 6.050 -69.688 1.00 58.34 185 SER A CA 1
ATOM 1314 C C . SER A 1 185 ? 35.448 5.532 -70.367 1.00 58.34 185 SER A C 1
ATOM 1316 O O . SER A 1 185 ? 35.697 5.843 -71.531 1.00 58.34 185 SER A O 1
ATOM 1318 N N . LEU A 1 186 ? 36.186 4.640 -69.691 1.00 57.84 186 LEU A N 1
ATOM 1319 C CA . LEU A 1 186 ? 37.302 3.855 -70.231 1.00 57.84 186 LEU A CA 1
ATOM 1320 C C . LEU A 1 186 ? 36.907 2.427 -70.663 1.00 57.84 186 LEU A C 1
ATOM 1322 O O . LEU A 1 186 ? 37.763 1.675 -71.130 1.00 57.84 186 LEU A O 1
ATOM 1326 N N . ALA A 1 187 ? 35.625 2.041 -70.583 1.00 53.66 187 ALA A N 1
ATOM 1327 C CA . ALA A 1 187 ? 35.150 0.685 -70.909 1.00 53.66 187 ALA A CA 1
ATOM 1328 C C . ALA A 1 187 ? 35.156 0.343 -72.415 1.00 53.66 187 ALA A C 1
ATOM 1330 O O . ALA A 1 187 ? 34.636 -0.695 -72.814 1.00 53.66 187 ALA A O 1
ATOM 1331 N N . ASN A 1 188 ? 35.764 1.188 -73.252 1.00 54.97 188 ASN A N 1
ATOM 1332 C CA . ASN A 1 188 ? 35.961 0.936 -74.679 1.00 54.97 188 ASN A CA 1
ATO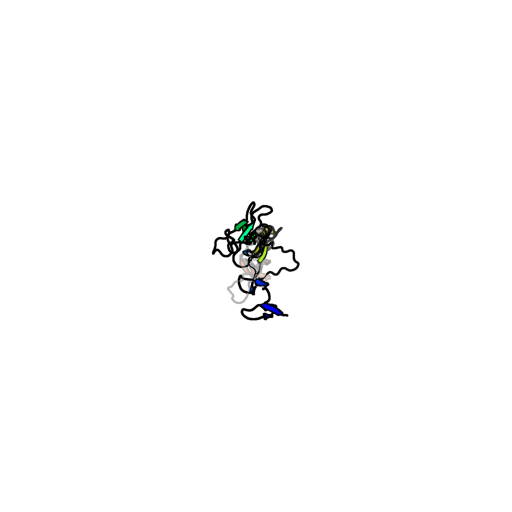M 1333 C C . ASN A 1 188 ? 37.451 0.885 -75.065 1.00 54.97 188 ASN A C 1
ATOM 1335 O O . ASN A 1 188 ? 37.836 1.270 -76.169 1.00 54.97 188 ASN A O 1
ATOM 1339 N N . LEU A 1 189 ? 38.318 0.449 -74.146 1.00 62.53 189 LEU A N 1
ATOM 1340 C CA . LEU A 1 189 ? 39.692 0.098 -74.487 1.00 62.53 189 LEU A CA 1
ATOM 1341 C C . LEU A 1 189 ? 39.683 -1.312 -75.089 1.00 62.53 189 LEU A C 1
ATOM 1343 O O . LEU A 1 189 ? 39.627 -2.297 -74.362 1.00 62.53 189 LEU A O 1
ATOM 1347 N N . THR A 1 190 ? 39.798 -1.408 -76.417 1.00 67.75 190 THR A N 1
ATOM 1348 C CA . THR A 1 190 ? 39.984 -2.673 -77.166 1.00 67.75 190 THR A CA 1
ATOM 1349 C C . THR A 1 190 ? 41.226 -3.456 -76.715 1.00 67.75 190 THR A C 1
ATOM 1351 O O . THR A 1 190 ? 41.465 -4.550 -77.191 1.00 67.75 190 THR A O 1
ATOM 1354 N N . ALA A 1 191 ? 42.052 -2.871 -75.839 1.00 73.25 191 ALA A N 1
ATOM 1355 C CA . ALA A 1 191 ? 43.145 -3.526 -75.137 1.00 73.25 191 ALA A CA 1
ATOM 1356 C C . ALA A 1 191 ? 43.550 -2.702 -73.907 1.00 73.25 191 ALA A C 1
ATOM 1358 O O . ALA A 1 191 ? 43.726 -1.480 -74.033 1.00 73.25 191 ALA A O 1
ATOM 1359 N N . SER A 1 192 ? 43.801 -3.333 -72.759 1.00 79.31 192 SER A N 1
ATOM 1360 C CA . SER A 1 192 ? 44.367 -2.690 -71.560 1.00 79.31 192 SER A CA 1
ATOM 1361 C C . SER A 1 192 ? 45.711 -3.312 -71.184 1.00 79.31 192 SER A C 1
ATOM 1363 O O . SER A 1 192 ? 45.901 -4.508 -71.371 1.00 79.31 192 SER A O 1
ATOM 1365 N N . GLY A 1 193 ? 46.647 -2.497 -70.682 1.00 83.44 193 GLY A N 1
ATOM 1366 C CA . GLY A 1 193 ? 47.975 -2.946 -70.249 1.00 83.44 193 GLY A CA 1
ATOM 1367 C C . GLY A 1 193 ? 49.148 -2.147 -70.833 1.00 83.44 193 GLY A C 1
ATOM 1368 O O . GLY A 1 193 ? 48.956 -1.040 -71.345 1.00 83.44 193 GLY A O 1
ATOM 1369 N N . LEU A 1 194 ? 50.369 -2.681 -70.719 1.00 86.44 194 LEU A N 1
ATOM 1370 C CA . LEU A 1 194 ? 51.619 -1.986 -71.056 1.00 86.44 194 LEU A CA 1
ATOM 1371 C C . LEU A 1 194 ? 51.890 -2.046 -72.565 1.00 86.44 194 LEU A C 1
ATOM 1373 O O . LEU A 1 194 ? 52.066 -3.125 -73.132 1.00 86.44 194 LEU A O 1
ATOM 1377 N N . LYS A 1 195 ? 51.919 -0.877 -73.216 1.00 88.75 195 LYS A N 1
ATOM 1378 C CA . LYS A 1 195 ? 52.008 -0.749 -74.678 1.00 88.75 195 LYS A CA 1
ATOM 1379 C C . LYS A 1 195 ? 53.318 -0.098 -75.112 1.00 88.75 195 LYS A C 1
ATOM 1381 O O . LYS A 1 195 ? 53.792 0.831 -74.461 1.00 88.75 195 LYS A O 1
ATOM 1386 N N . SER A 1 196 ? 53.869 -0.524 -76.245 1.00 92.69 196 SER A N 1
ATOM 1387 C CA . SER A 1 196 ? 54.992 0.164 -76.893 1.00 92.69 196 SER A CA 1
ATOM 1388 C C . SER A 1 196 ? 54.862 0.141 -78.411 1.00 92.69 196 SER A C 1
ATOM 1390 O O . SER A 1 196 ? 54.182 -0.712 -78.972 1.00 92.69 196 SER A O 1
ATOM 1392 N N . LEU A 1 197 ? 55.536 1.068 -79.087 1.00 93.62 197 LEU A N 1
ATOM 1393 C CA . LEU A 1 197 ? 55.694 1.036 -80.539 1.00 93.62 197 LEU A CA 1
ATOM 1394 C C . LEU A 1 197 ? 56.898 0.160 -80.899 1.00 93.62 197 LEU A C 1
ATOM 1396 O O . LEU A 1 197 ? 57.964 0.312 -80.301 1.00 93.62 197 LEU A O 1
ATOM 1400 N N . VAL A 1 198 ? 56.735 -0.747 -81.859 1.00 94.06 198 VAL A N 1
ATOM 1401 C CA . VAL A 1 198 ? 57.807 -1.617 -82.369 1.00 94.06 198 VAL A CA 1
ATOM 1402 C C . VAL A 1 198 ? 57.746 -1.702 -83.889 1.00 94.06 198 VAL A C 1
ATOM 1404 O O . VAL A 1 198 ? 56.687 -1.497 -84.473 1.00 94.06 198 VAL A O 1
ATOM 1407 N N . THR A 1 199 ? 58.861 -2.022 -84.539 1.00 96.56 199 THR A N 1
ATOM 1408 C CA . THR A 1 199 ? 58.898 -2.270 -85.988 1.00 96.56 199 THR A CA 1
ATOM 1409 C C . THR A 1 199 ? 58.669 -3.750 -86.273 1.00 96.56 199 THR A C 1
ATOM 1411 O O . THR A 1 199 ? 59.334 -4.596 -85.669 1.00 96.56 199 THR A O 1
ATOM 1414 N N . VAL A 1 200 ? 57.757 -4.071 -87.192 1.00 95.62 200 VAL A N 1
ATOM 1415 C CA . VAL A 1 200 ? 57.506 -5.457 -87.622 1.00 95.62 200 VAL A CA 1
ATOM 1416 C C . VAL A 1 200 ? 58.329 -5.826 -88.848 1.00 95.62 200 VAL A C 1
ATOM 1418 O O . VAL A 1 200 ? 58.596 -4.984 -89.697 1.00 95.62 200 VAL A O 1
ATOM 1421 N N . GLY A 1 201 ? 58.769 -7.079 -88.934 1.00 94.25 201 GLY A N 1
ATOM 1422 C CA . GLY A 1 201 ? 59.545 -7.589 -90.067 1.00 94.25 201 GLY A CA 1
ATOM 1423 C C . GLY A 1 201 ? 58.696 -8.200 -91.182 1.00 94.25 201 GLY A C 1
ATOM 1424 O O . GLY A 1 201 ? 59.210 -8.463 -92.265 1.00 94.25 201 GLY 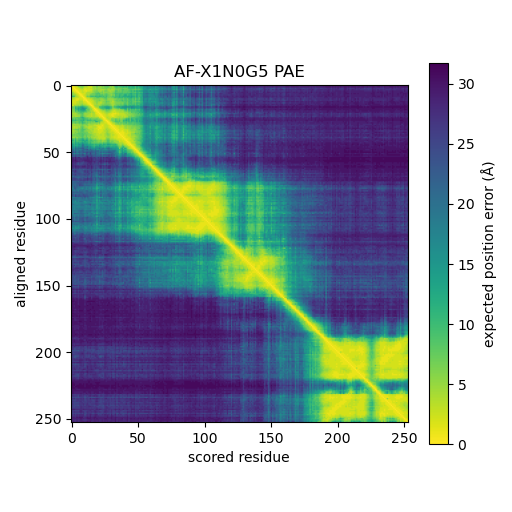A O 1
ATOM 1425 N N . GLU A 1 202 ? 57.398 -8.384 -90.944 1.00 95.12 202 GLU A N 1
ATOM 1426 C CA . GLU A 1 202 ? 56.434 -8.935 -91.896 1.00 95.12 202 GLU A CA 1
ATOM 1427 C C . GLU A 1 202 ? 55.050 -8.284 -91.727 1.00 95.12 202 GLU A C 1
ATOM 1429 O O . GLU A 1 202 ? 54.851 -7.447 -90.847 1.00 95.12 202 GLU A O 1
ATOM 1434 N N . ILE A 1 203 ? 54.093 -8.642 -92.589 1.00 95.69 203 ILE A N 1
ATOM 1435 C CA . ILE A 1 203 ? 52.709 -8.160 -92.481 1.00 95.69 203 ILE A CA 1
ATOM 1436 C C . ILE A 1 203 ? 52.066 -8.795 -91.247 1.00 95.69 203 ILE A C 1
ATOM 1438 O O . ILE A 1 203 ? 51.977 -10.017 -91.187 1.00 95.69 203 ILE A O 1
ATOM 1442 N N . VAL A 1 204 ? 51.563 -7.992 -90.309 1.00 93.94 204 VAL A N 1
ATOM 1443 C CA . VAL A 1 204 ? 50.862 -8.448 -89.097 1.00 93.94 204 VAL A CA 1
ATOM 1444 C C . VAL A 1 204 ? 49.427 -7.943 -89.051 1.00 93.94 204 VAL A C 1
ATOM 1446 O O . VAL A 1 204 ? 49.104 -6.902 -89.623 1.00 93.94 204 VAL A O 1
ATOM 1449 N N . SER A 1 205 ? 48.578 -8.691 -88.359 1.00 94.62 205 SER A N 1
ATOM 1450 C CA . SER A 1 205 ? 47.190 -8.352 -88.081 1.00 94.62 205 SER A CA 1
ATOM 1451 C C . SER A 1 205 ? 46.980 -8.114 -86.592 1.00 94.62 205 SER A C 1
ATOM 1453 O O . SER A 1 205 ? 47.695 -8.661 -85.750 1.00 94.62 205 SER A O 1
ATOM 1455 N N . ALA A 1 206 ? 45.987 -7.300 -86.255 1.00 92.25 206 ALA A N 1
ATOM 1456 C CA . ALA A 1 206 ? 45.598 -7.071 -84.872 1.00 92.25 206 ALA A CA 1
ATOM 1457 C C . ALA A 1 206 ? 45.219 -8.408 -84.189 1.00 92.25 206 ALA A C 1
ATOM 1459 O O . ALA A 1 206 ? 44.473 -9.209 -84.752 1.00 92.25 206 ALA A O 1
ATOM 1460 N N . GLY A 1 207 ? 45.765 -8.670 -83.000 1.00 89.75 207 GLY A N 1
ATOM 1461 C CA . GLY A 1 207 ? 45.638 -9.944 -82.284 1.00 89.75 207 GLY A CA 1
ATOM 1462 C C . GLY A 1 207 ? 46.750 -10.964 -82.559 1.00 89.75 207 GLY A C 1
ATOM 1463 O O . GLY A 1 207 ? 46.846 -11.955 -81.834 1.00 89.75 207 GLY A O 1
ATOM 1464 N N . ASP A 1 208 ? 47.629 -10.733 -83.542 1.00 91.19 208 ASP A N 1
ATOM 1465 C CA . ASP A 1 208 ? 48.765 -11.625 -83.788 1.00 91.19 208 ASP A CA 1
ATOM 1466 C C . ASP A 1 208 ? 49.749 -11.596 -82.609 1.00 91.19 208 ASP A C 1
ATOM 1468 O O . ASP A 1 208 ? 50.203 -10.532 -82.174 1.00 91.19 208 ASP A O 1
ATOM 1472 N N . GLY A 1 209 ? 50.122 -12.778 -82.116 1.00 90.88 209 GLY A N 1
ATOM 1473 C CA . GLY A 1 209 ? 51.246 -12.932 -81.197 1.00 90.88 209 GLY A CA 1
ATOM 1474 C C . GLY A 1 209 ? 52.561 -12.734 -81.945 1.00 90.88 209 GLY A C 1
ATOM 1475 O O . GLY A 1 209 ? 52.755 -13.320 -83.008 1.00 90.88 209 GLY A O 1
ATOM 1476 N N . LEU A 1 210 ? 53.459 -11.914 -81.403 1.00 91.69 210 LEU A N 1
ATOM 1477 C CA . LEU A 1 210 ? 54.741 -11.585 -82.018 1.00 91.69 210 LEU A CA 1
ATOM 1478 C C . LEU A 1 210 ? 55.916 -11.960 -81.108 1.00 91.69 210 LEU A C 1
ATOM 1480 O O . LEU A 1 210 ? 55.832 -11.905 -79.875 1.00 91.69 210 LEU A O 1
ATOM 1484 N N . PHE A 1 211 ? 57.062 -12.242 -81.718 1.00 90.56 211 PHE A N 1
ATOM 1485 C CA . PHE A 1 211 ? 58.349 -12.381 -81.039 1.00 90.56 211 PHE A CA 1
ATOM 1486 C C . PHE A 1 211 ? 59.392 -11.446 -81.661 1.00 90.56 211 PHE A C 1
ATOM 1488 O O . PHE A 1 211 ? 59.298 -11.072 -82.826 1.00 90.56 211 PHE A O 1
ATOM 1495 N N . LEU A 1 212 ? 60.424 -11.097 -80.890 1.00 90.19 212 LEU A N 1
ATOM 1496 C CA . LEU A 1 212 ? 61.578 -10.340 -81.384 1.00 90.19 212 LEU A CA 1
ATOM 1497 C C . LEU A 1 212 ? 62.565 -11.281 -82.088 1.00 90.19 212 LEU A C 1
ATOM 1499 O O . LEU A 1 212 ? 63.065 -12.213 -81.451 1.00 90.19 212 LEU A O 1
ATOM 1503 N N . TYR A 1 213 ? 62.857 -11.039 -83.365 1.00 88.56 213 TYR A N 1
ATOM 1504 C CA . TYR A 1 213 ? 63.817 -11.825 -84.143 1.00 88.56 213 TYR A CA 1
ATOM 1505 C C . TYR A 1 213 ? 65.233 -11.237 -84.079 1.00 88.56 213 TYR A C 1
ATOM 1507 O O . TYR A 1 213 ? 65.464 -10.162 -83.521 1.00 88.56 213 TYR A O 1
ATOM 1515 N N . SER A 1 214 ? 66.213 -11.954 -84.635 1.00 89.75 214 SER A N 1
ATOM 1516 C CA . SER A 1 214 ? 67.628 -11.550 -84.592 1.00 89.75 214 SER A CA 1
ATOM 1517 C C . SER A 1 214 ? 67.947 -10.290 -85.405 1.00 89.75 214 SER A C 1
ATOM 1519 O O . SER A 1 214 ? 69.020 -9.720 -85.237 1.00 89.75 214 SER A O 1
ATOM 1521 N N . ASP A 1 215 ? 67.038 -9.858 -86.280 1.00 90.69 215 ASP A N 1
ATOM 1522 C CA . ASP A 1 215 ? 67.134 -8.609 -87.045 1.00 90.69 215 ASP A CA 1
ATOM 1523 C C . ASP A 1 215 ? 66.667 -7.370 -86.252 1.00 90.69 215 ASP A C 1
ATOM 1525 O O . ASP A 1 215 ? 66.734 -6.252 -86.761 1.00 90.69 215 ASP A O 1
ATOM 1529 N N . GLY A 1 216 ? 66.203 -7.556 -85.009 1.00 91.44 216 GLY A N 1
ATOM 1530 C CA . GLY A 1 216 ? 65.686 -6.489 -84.152 1.00 91.44 216 GLY A CA 1
ATOM 1531 C C . GLY A 1 216 ? 64.231 -6.098 -84.431 1.00 91.44 216 GLY A C 1
ATOM 1532 O O . GLY A 1 216 ? 63.735 -5.165 -83.798 1.00 91.44 216 GLY A O 1
ATOM 1533 N N . LYS A 1 217 ? 63.538 -6.794 -85.340 1.00 93.94 217 LYS A N 1
ATOM 1534 C CA . LYS A 1 217 ? 62.124 -6.571 -85.665 1.00 93.94 217 LYS A CA 1
ATOM 1535 C C . LYS A 1 217 ? 61.238 -7.641 -85.041 1.00 93.94 217 LYS A C 1
ATOM 1537 O O . LYS A 1 217 ? 61.697 -8.720 -84.659 1.00 93.94 217 LYS A O 1
ATOM 1542 N N . TYR A 1 218 ? 59.952 -7.331 -84.929 1.00 93.62 218 TYR A N 1
ATOM 1543 C CA . TYR A 1 218 ? 58.949 -8.269 -84.440 1.00 93.62 218 TYR A CA 1
ATOM 1544 C C . TYR A 1 218 ? 58.310 -9.039 -85.599 1.00 93.62 218 TYR A C 1
ATOM 1546 O O . TYR A 1 218 ? 57.898 -8.443 -86.592 1.00 93.62 218 TYR A O 1
ATOM 1554 N N . HIS A 1 219 ? 58.229 -10.359 -85.471 1.00 91.56 219 HIS A N 1
ATOM 1555 C CA . HIS A 1 219 ? 57.659 -11.273 -86.470 1.00 91.56 219 HIS A CA 1
ATOM 1556 C C . HIS A 1 219 ? 56.548 -12.111 -85.826 1.00 91.56 219 HIS A C 1
ATOM 1558 O O . HIS A 1 219 ? 56.522 -12.245 -84.597 1.00 91.56 219 HIS A O 1
ATOM 1564 N N . LYS A 1 220 ? 55.620 -12.648 -86.624 1.00 90.50 220 LYS A N 1
ATOM 1565 C CA . LYS A 1 220 ? 54.507 -13.467 -86.132 1.00 90.50 220 LYS A CA 1
ATOM 1566 C C . LYS A 1 220 ? 55.031 -14.741 -85.497 1.00 90.50 220 LYS A C 1
ATOM 1568 O O . LYS A 1 220 ? 55.815 -15.479 -86.087 1.00 90.50 220 LYS A O 1
ATOM 1573 N N . SER A 1 221 ? 54.522 -15.049 -84.317 1.00 85.88 221 SER A N 1
ATOM 1574 C CA . SER A 1 221 ? 54.675 -16.353 -83.693 1.00 85.88 221 SER A CA 1
ATOM 1575 C C . SER A 1 221 ? 53.879 -17.394 -84.482 1.00 85.88 221 SER A C 1
ATOM 1577 O O . SER A 1 221 ? 52.695 -17.598 -84.231 1.00 85.88 221 SER A O 1
ATOM 1579 N N . ASP A 1 222 ? 54.520 -18.064 -85.439 1.00 72.94 222 ASP A N 1
ATOM 1580 C CA . ASP A 1 222 ? 53.941 -19.244 -86.079 1.00 72.94 222 ASP A CA 1
ATOM 1581 C C . ASP A 1 222 ? 54.002 -20.445 -85.118 1.00 72.94 222 ASP A C 1
ATOM 1583 O O . ASP A 1 222 ? 55.070 -20.863 -84.663 1.00 72.94 222 ASP A O 1
ATOM 1587 N N . ALA A 1 223 ? 52.835 -21.010 -84.805 1.00 60.75 223 ALA A N 1
ATOM 1588 C CA . ALA A 1 223 ? 52.685 -22.182 -83.948 1.00 60.75 223 ALA A CA 1
ATOM 1589 C C . ALA A 1 223 ? 53.108 -23.504 -84.628 1.00 60.75 223 ALA A C 1
ATOM 1591 O O . ALA A 1 223 ? 53.053 -24.561 -83.997 1.00 60.75 223 ALA A O 1
ATOM 1592 N N . SER A 1 224 ? 53.526 -23.482 -85.898 1.00 61.56 224 SER A N 1
ATOM 1593 C CA . SER A 1 224 ? 53.874 -24.691 -86.654 1.00 61.56 224 SER A CA 1
ATOM 1594 C C . SER A 1 224 ? 55.229 -25.321 -86.278 1.00 61.56 224 SER A C 1
ATOM 1596 O O . SER A 1 224 ? 55.489 -26.471 -86.639 1.00 61.56 224 SER A O 1
ATOM 1598 N N . ALA A 1 225 ? 56.068 -24.636 -85.488 1.00 56.66 225 ALA A N 1
ATOM 1599 C CA . ALA A 1 225 ? 57.338 -25.160 -84.979 1.00 56.66 225 ALA A CA 1
ATOM 1600 C C . ALA A 1 225 ? 57.308 -25.318 -83.446 1.00 56.66 225 ALA A C 1
ATOM 1602 O O . ALA A 1 225 ? 57.521 -24.373 -82.691 1.00 56.66 225 ALA A O 1
ATOM 1603 N N . ALA A 1 226 ? 57.092 -26.550 -82.981 1.00 51.41 226 ALA A N 1
ATOM 1604 C CA . ALA A 1 226 ? 56.826 -26.914 -81.583 1.00 51.41 226 ALA A CA 1
ATOM 1605 C C . ALA A 1 226 ? 57.955 -26.649 -80.549 1.00 51.41 226 ALA A C 1
ATOM 1607 O O . ALA A 1 226 ? 57.846 -27.127 -79.422 1.00 51.41 226 ALA A O 1
ATOM 1608 N N . ALA A 1 227 ? 59.041 -25.938 -80.885 1.00 53.97 227 ALA A N 1
ATOM 1609 C CA . ALA A 1 227 ? 60.235 -25.882 -80.030 1.00 53.97 227 ALA A CA 1
ATOM 1610 C C . ALA A 1 227 ? 60.834 -24.498 -79.722 1.00 53.97 227 ALA A C 1
ATOM 1612 O O . ALA A 1 227 ? 61.638 -24.418 -78.797 1.00 53.97 227 ALA A O 1
ATOM 1613 N N . THR A 1 228 ? 60.493 -23.403 -80.406 1.00 53.28 228 THR A N 1
ATOM 1614 C CA . THR A 1 228 ? 61.251 -22.149 -80.200 1.00 53.28 228 THR A CA 1
ATOM 1615 C C . THR A 1 228 ? 60.499 -20.919 -80.679 1.00 53.28 228 THR A C 1
ATOM 1617 O O . THR A 1 228 ? 60.707 -20.539 -81.818 1.00 53.28 228 THR A O 1
ATOM 1620 N N . MET A 1 229 ? 59.678 -20.297 -79.826 1.00 62.69 229 MET A N 1
ATOM 1621 C CA . MET A 1 229 ? 59.520 -18.832 -79.701 1.00 62.69 229 MET A CA 1
ATOM 1622 C C . MET A 1 229 ? 58.354 -18.521 -78.733 1.00 62.69 229 MET A C 1
ATOM 1624 O O . MET A 1 229 ? 57.199 -18.687 -79.124 1.00 62.69 229 MET A O 1
ATOM 1628 N N . PRO A 1 230 ? 58.586 -18.060 -77.486 1.00 69.88 230 PRO A N 1
ATOM 1629 C CA . PRO A 1 230 ? 57.491 -17.546 -76.667 1.00 69.88 230 PRO A CA 1
ATOM 1630 C C . PRO A 1 230 ? 56.954 -16.258 -77.304 1.00 69.88 230 PRO A C 1
ATOM 1632 O O . PRO A 1 230 ? 57.736 -15.361 -77.628 1.00 69.88 230 PRO A O 1
ATOM 1635 N N . VAL A 1 231 ? 55.633 -16.166 -77.480 1.00 73.56 231 VAL A N 1
ATOM 1636 C CA . VAL A 1 231 ? 54.957 -14.896 -77.785 1.00 73.56 231 VAL A CA 1
ATOM 1637 C C . VAL A 1 231 ? 55.399 -13.885 -76.727 1.00 73.56 231 VAL A C 1
ATOM 1639 O O . VAL A 1 231 ? 55.230 -14.135 -75.534 1.00 73.56 231 VAL A O 1
ATOM 1642 N N . LYS A 1 232 ? 56.020 -12.781 -77.148 1.00 80.56 232 LYS A N 1
ATOM 1643 C CA . LYS A 1 232 ? 56.482 -11.725 -76.233 1.00 80.56 232 LYS A CA 1
ATOM 1644 C C . LYS A 1 232 ? 55.496 -10.576 -76.143 1.00 80.56 232 LYS A C 1
ATOM 1646 O O . LYS A 1 232 ? 55.430 -9.929 -75.108 1.00 80.56 232 LYS A O 1
ATOM 1651 N N . VAL A 1 233 ? 54.777 -10.310 -77.228 1.00 89.88 233 VAL A N 1
ATOM 1652 C CA . VAL A 1 233 ? 53.827 -9.203 -77.330 1.00 89.88 233 VAL A CA 1
ATOM 1653 C C . VAL A 1 233 ? 52.692 -9.565 -78.287 1.00 89.88 233 VAL A C 1
ATOM 1655 O O . VAL A 1 233 ? 52.833 -10.498 -79.075 1.00 89.88 233 VAL A O 1
ATOM 1658 N N . MET A 1 234 ? 51.597 -8.810 -78.266 1.00 92.75 234 MET A N 1
ATOM 1659 C CA . MET A 1 234 ? 50.495 -8.928 -79.230 1.00 92.75 234 MET A CA 1
ATOM 1660 C C . MET A 1 234 ? 50.325 -7.639 -80.040 1.00 92.75 234 MET A C 1
ATOM 1662 O O . MET A 1 234 ? 50.397 -6.547 -79.473 1.00 92.75 234 MET A O 1
ATOM 1666 N N . ALA A 1 235 ? 50.090 -7.747 -81.349 1.00 92.75 235 ALA A N 1
ATOM 1667 C CA . ALA A 1 235 ? 49.799 -6.603 -82.214 1.00 92.75 235 ALA A CA 1
ATOM 1668 C C . ALA A 1 235 ? 48.423 -5.996 -81.896 1.00 92.75 235 ALA A C 1
ATOM 1670 O O . ALA A 1 235 ? 47.427 -6.709 -81.836 1.00 92.75 235 ALA A O 1
ATOM 1671 N N . LEU A 1 236 ? 48.347 -4.672 -81.736 1.00 92.06 236 LEU A N 1
ATOM 1672 C CA . LEU A 1 236 ? 47.081 -3.971 -81.475 1.00 92.06 236 LEU A CA 1
ATOM 1673 C C . LEU A 1 236 ? 46.390 -3.446 -82.741 1.00 92.06 236 LEU A C 1
ATOM 1675 O O . LEU A 1 236 ? 45.254 -2.981 -82.659 1.00 92.06 236 LEU A O 1
ATOM 1679 N N . ALA A 1 237 ? 47.065 -3.496 -83.889 1.00 92.44 237 ALA A N 1
ATOM 1680 C CA . ALA A 1 237 ? 46.560 -3.037 -85.178 1.00 92.44 237 ALA A CA 1
ATOM 1681 C C . ALA A 1 237 ? 47.238 -3.797 -86.325 1.00 92.44 237 ALA A C 1
ATOM 1683 O O . ALA A 1 237 ? 48.326 -4.350 -86.152 1.00 92.44 237 ALA A O 1
ATOM 1684 N N . ASP A 1 238 ? 46.614 -3.768 -87.499 1.00 95.44 238 ASP A N 1
ATOM 1685 C CA . ASP A 1 238 ? 47.214 -4.286 -88.725 1.00 95.44 238 ASP A CA 1
ATOM 1686 C C . ASP A 1 238 ? 48.389 -3.399 -89.165 1.00 95.44 238 ASP A C 1
ATOM 1688 O O . ASP A 1 238 ? 48.318 -2.167 -89.097 1.00 95.44 238 ASP A O 1
ATOM 1692 N N . ALA A 1 239 ? 49.470 -4.010 -89.645 1.00 95.12 239 ALA A N 1
ATOM 1693 C CA . ALA A 1 239 ? 50.641 -3.293 -90.134 1.00 95.12 239 ALA A CA 1
ATOM 1694 C C . ALA A 1 239 ? 51.342 -4.063 -91.260 1.00 95.12 239 ALA A C 1
ATOM 1696 O O . ALA A 1 239 ? 51.411 -5.290 -91.256 1.00 95.12 239 ALA A O 1
ATOM 1697 N N . ALA A 1 240 ? 51.878 -3.331 -92.237 1.00 95.81 240 ALA A N 1
ATOM 1698 C CA . ALA A 1 240 ? 52.726 -3.908 -93.276 1.00 95.81 240 ALA A CA 1
ATOM 1699 C C . ALA A 1 240 ? 54.136 -4.207 -92.735 1.00 95.81 240 ALA A C 1
ATOM 1701 O O . ALA A 1 240 ? 54.542 -3.654 -91.714 1.00 95.81 240 ALA A O 1
ATOM 1702 N N . ALA A 1 241 ? 54.902 -5.028 -93.458 1.00 92.75 241 ALA A N 1
ATOM 1703 C CA . ALA A 1 241 ? 56.318 -5.235 -93.159 1.00 92.75 241 ALA A CA 1
ATOM 1704 C C . ALA A 1 241 ? 57.068 -3.891 -93.086 1.00 92.75 241 ALA A C 1
ATOM 1706 O O . ALA A 1 241 ? 56.786 -2.974 -93.858 1.00 92.75 241 ALA A O 1
ATOM 1707 N N . ASP A 1 242 ? 58.008 -3.784 -92.148 1.00 93.94 242 ASP A N 1
ATOM 1708 C CA . ASP A 1 242 ? 58.803 -2.592 -91.825 1.00 93.94 242 ASP A CA 1
ATOM 1709 C C . ASP A 1 242 ? 58.028 -1.396 -91.251 1.00 93.94 242 ASP A C 1
ATOM 1711 O O . ASP A 1 242 ? 58.622 -0.349 -90.978 1.00 93.94 242 ASP A O 1
ATOM 1715 N N . ALA A 1 243 ? 56.724 -1.532 -91.002 1.00 94.62 243 ALA A N 1
ATOM 1716 C CA . ALA A 1 243 ? 55.949 -0.494 -90.337 1.00 94.62 243 ALA A CA 1
ATOM 1717 C C . ALA A 1 243 ? 56.130 -0.531 -88.812 1.00 94.62 243 ALA A C 1
ATOM 1719 O O . ALA A 1 243 ? 56.430 -1.563 -88.206 1.00 94.62 243 ALA A O 1
ATOM 1720 N N . THR A 1 244 ? 55.908 0.620 -88.177 1.00 94.56 244 THR A N 1
ATOM 1721 C CA . THR A 1 244 ? 55.810 0.718 -86.720 1.00 94.56 244 THR A CA 1
ATOM 1722 C C . THR A 1 244 ? 54.381 0.400 -86.285 1.00 94.56 244 THR A C 1
ATOM 1724 O O . THR A 1 244 ? 53.447 1.078 -86.708 1.00 94.56 244 THR A O 1
ATOM 1727 N N . VAL A 1 245 ? 54.211 -0.592 -85.413 1.00 93.75 245 VAL A N 1
ATOM 1728 C CA . VAL A 1 245 ? 52.921 -1.017 -84.857 1.00 93.75 245 VAL A CA 1
ATOM 1729 C C . VAL A 1 245 ? 52.925 -0.889 -83.335 1.00 93.75 245 VAL A C 1
ATOM 1731 O O . VAL A 1 245 ? 53.960 -1.034 -82.681 1.00 93.75 245 VAL A O 1
ATOM 1734 N N . LEU A 1 246 ? 51.761 -0.595 -82.758 1.00 92.81 246 LEU A N 1
ATOM 1735 C CA . LEU A 1 246 ? 51.572 -0.618 -81.313 1.00 92.81 246 LEU A CA 1
ATOM 1736 C C . LEU A 1 246 ? 51.377 -2.067 -80.856 1.00 92.81 246 LEU A C 1
ATOM 1738 O O . LEU A 1 246 ? 50.534 -2.779 -81.402 1.00 92.81 246 LEU A O 1
ATOM 1742 N N . VAL A 1 247 ? 52.130 -2.490 -79.847 1.00 92.25 247 VAL A N 1
ATOM 1743 C CA . VAL A 1 247 ? 52.040 -3.836 -79.271 1.00 92.25 247 VAL A CA 1
ATOM 1744 C C . VAL A 1 247 ? 51.737 -3.788 -77.782 1.00 92.25 247 VAL A C 1
ATOM 1746 O O . VAL A 1 247 ? 52.071 -2.809 -77.112 1.00 92.25 247 VAL A O 1
ATOM 1749 N N . LEU A 1 248 ? 51.123 -4.852 -77.272 1.00 92.56 248 LEU A N 1
ATOM 1750 C CA . LEU A 1 248 ? 50.838 -5.080 -75.857 1.00 92.56 248 LEU A CA 1
ATOM 1751 C C . LEU A 1 248 ? 51.818 -6.109 -75.282 1.00 92.56 248 LEU A C 1
ATOM 1753 O O . LEU A 1 248 ? 51.905 -7.215 -75.809 1.00 92.56 248 LEU A O 1
ATOM 1757 N N . HIS A 1 249 ? 52.539 -5.748 -74.218 1.00 88.50 249 HIS A N 1
ATOM 1758 C CA . HIS A 1 249 ? 53.497 -6.630 -73.525 1.00 88.50 249 HIS A CA 1
ATOM 1759 C C . HIS A 1 249 ? 52.834 -7.445 -72.420 1.00 88.50 249 HIS A C 1
ATOM 1761 O O . HIS A 1 249 ? 53.068 -8.640 -72.294 1.00 88.50 249 HIS A O 1
ATOM 1767 N N . GLU A 1 250 ? 51.993 -6.788 -71.628 1.00 83.25 250 GLU A N 1
ATOM 1768 C CA . GLU A 1 250 ? 51.285 -7.377 -70.494 1.00 83.25 250 GLU A CA 1
ATOM 1769 C C . GLU A 1 250 ? 49.895 -6.758 -70.439 1.00 83.25 250 GLU A C 1
ATOM 1771 O O . GLU A 1 250 ? 49.783 -5.531 -70.478 1.00 83.25 250 GLU A O 1
ATOM 1776 N N . GLY A 1 251 ? 48.847 -7.580 -70.364 1.00 79.75 251 GLY A N 1
ATOM 1777 C CA . GLY A 1 251 ? 47.470 -7.100 -70.299 1.00 79.75 251 GLY A CA 1
ATOM 1778 C C . GLY A 1 251 ? 46.463 -7.996 -71.016 1.00 79.75 251 GLY A C 1
ATOM 1779 O O . GLY A 1 251 ? 46.734 -9.169 -71.263 1.00 79.75 251 GLY A O 1
ATOM 1780 N N . TYR A 1 252 ? 45.302 -7.425 -71.339 1.00 72.19 252 TYR A N 1
ATOM 1781 C CA . TYR A 1 252 ? 44.226 -8.083 -72.085 1.00 72.19 252 TYR A CA 1
ATOM 1782 C C . TYR A 1 252 ? 43.979 -7.356 -73.411 1.00 72.19 252 TYR A C 1
ATOM 1784 O O . TYR A 1 252 ? 43.964 -6.120 -73.441 1.00 72.19 252 TYR A O 1
ATOM 1792 N N . TYR A 1 253 ? 43.787 -8.138 -74.473 1.00 71.31 253 TYR A N 1
ATOM 1793 C CA . TYR A 1 253 ? 43.383 -7.719 -75.815 1.00 71.31 253 TYR A CA 1
ATOM 1794 C C . TYR A 1 253 ? 42.027 -8.345 -76.136 1.00 71.31 253 TYR A C 1
ATOM 1796 O O . TYR A 1 253 ? 41.920 -9.582 -75.974 1.00 71.31 253 TYR A O 1
#

pLDDT: mean 77.58, std 14.4, range [45.91, 97.12]

Solvent-accessible surface area (backbone atoms only — not comparable to full-atom values): 17017 Å² total; per-residue (Å²): 108,66,45,82,44,78,52,101,86,49,80,41,83,41,80,57,78,59,85,93,43,46,83,41,76,58,99,86,53,74,46,79,36,75,84,56,78,88,73,57,76,89,68,57,81,89,64,60,83,65,74,82,67,87,66,94,73,77,94,78,89,87,75,79,90,54,80,68,52,67,87,89,59,81,69,50,45,78,43,76,50,99,87,50,81,40,63,43,75,55,68,62,93,79,49,37,86,36,51,79,55,92,93,44,60,70,42,71,37,75,61,78,78,76,84,76,75,91,83,63,99,75,80,90,85,78,90,75,54,94,63,46,40,88,37,81,76,48,102,80,38,71,44,82,42,68,72,51,76,90,72,44,84,91,60,52,88,81,73,66,58,84,76,68,86,77,82,76,77,78,87,74,72,88,71,78,75,71,73,77,78,71,70,62,90,61,70,78,57,80,52,51,66,50,68,50,80,44,45,22,66,40,72,47,46,54,70,39,41,21,27,80,45,96,86,75,25,33,36,75,55,67,81,89,56,94,83,79,74,73,66,56,29,30,31,72,45,68,37,52,53,71,32,78,35,50,27,38,61,48,74,52,111

Sequence (253 aa):
GSIIRRGAADWEEYVLGAATRVLKAGATDVAWGQVDYAELTGVPGSFTPSAHVLATTGPHTDTLPLTDLEVGVQGNIIHRGAADWMALAVGAAGQALLSGGAGANVSWGAPAPAAHVIDGVLHTAAGLTIGHVIRVTGAAAFAFAQLQHADLGGVTSDLHHAQAHHAAHESGGADETRDMELDTSLANLTASGLKSLVTVGEIVSAGDGLFLYSDGKYHKSDASAAATMPVKVMALADAAADATVLVLHEGYY